Protein AF-A0A651HQ31-F1 (afdb_monomer)

Radius of gyration: 45.96 Å; Cα contacts (8 Å, |Δi|>4): 306; chains: 1; bounding box: 97×56×132 Å

Mean predicted aligned error: 13.19 Å

Foldseek 3Di:
DDDDDDDDDDDDDDDDDDDDDDDDPPPPPPPPPPQKDWAKWFFQADDPPVPQWTFTHDPPDPGTAIAHEPDDDPDDDDGGWIFTWIGDPDNRYIYGDGTPPGPFPWDADPQQWTWGWDQDPLGTKIFTAGNVRHTQWIADPVVRDIDGDDPDDDDDDDDPPDDDDDDDPDDDDDDDPDDDDDDPFKDKDFDADPVRDTQWMWIDGPVGTDTDHPDDDDDDPDDDDDDPDDDDDDPDDDDDDPDDDDDDPDDDDDDPDDDDDDPDDDDDDDDDDDDDDPDDDDDDPDDDDDDDPDDDDDDPDDDDDDDPDDDDD

Structure (mmCIF, N/CA/C/O backbone):
data_AF-A0A651HQ31-F1
#
_entry.id   AF-A0A651HQ31-F1
#
loop_
_atom_site.group_PDB
_atom_site.id
_atom_site.type_symbol
_atom_site.label_atom_id
_atom_site.label_alt_id
_atom_site.label_comp_id
_atom_site.label_asym_id
_atom_site.label_entity_id
_atom_site.label_seq_id
_atom_site.pdbx_PDB_ins_code
_atom_site.Cartn_x
_atom_site.Cartn_y
_atom_site.Cartn_z
_atom_site.occupancy
_atom_site.B_iso_or_equiv
_atom_site.auth_seq_id
_atom_site.auth_comp_id
_atom_site.auth_asym_id
_atom_site.auth_atom_id
_atom_site.pdbx_PDB_model_num
ATOM 1 N N . MET A 1 1 ? -20.548 21.118 8.154 1.00 45.94 1 MET A N 1
ATOM 2 C CA . MET A 1 1 ? -19.537 22.172 7.925 1.00 45.94 1 MET A CA 1
ATOM 3 C C . MET A 1 1 ? -18.430 21.562 7.087 1.00 45.94 1 MET A C 1
ATOM 5 O O . MET A 1 1 ? -17.651 20.777 7.602 1.00 45.94 1 MET A O 1
ATOM 9 N N . THR A 1 2 ? -18.439 21.830 5.788 1.00 34.78 2 THR A N 1
ATOM 10 C CA . THR A 1 2 ? -17.473 21.327 4.800 1.00 34.78 2 THR A CA 1
ATOM 11 C C . THR A 1 2 ? -16.671 22.515 4.283 1.00 34.78 2 THR A C 1
ATOM 13 O O . THR A 1 2 ? -17.298 23.505 3.900 1.00 34.78 2 THR A O 1
ATOM 16 N N . PRO A 1 3 ? -15.329 22.476 4.248 1.00 52.84 3 PRO A N 1
ATOM 17 C CA . PRO A 1 3 ? -14.587 23.518 3.567 1.00 52.84 3 PRO A CA 1
ATOM 18 C C . PRO A 1 3 ? -14.567 23.211 2.064 1.00 52.84 3 PRO A C 1
ATOM 20 O O . PRO A 1 3 ? -14.006 22.210 1.627 1.00 52.84 3 PRO A O 1
ATOM 23 N N . SER A 1 4 ? -15.202 24.086 1.282 1.00 40.34 4 SER A N 1
ATOM 24 C CA . SER A 1 4 ? -14.914 24.252 -0.143 1.00 40.34 4 SER A CA 1
ATOM 25 C C . SER A 1 4 ? -13.528 24.866 -0.282 1.00 40.34 4 SER A C 1
ATOM 27 O O . SER A 1 4 ? -13.297 25.975 0.199 1.00 40.34 4 SER A O 1
ATOM 29 N N . THR A 1 5 ? -12.617 24.178 -0.961 1.00 45.06 5 THR A N 1
ATOM 30 C CA . THR A 1 5 ? -11.343 24.760 -1.388 1.00 45.06 5 THR A CA 1
ATOM 31 C C . THR A 1 5 ? -11.470 25.154 -2.853 1.00 45.06 5 THR A C 1
ATOM 33 O O . THR A 1 5 ? -11.321 24.338 -3.757 1.00 45.06 5 THR A O 1
ATOM 36 N N . THR A 1 6 ? -11.804 26.423 -3.069 1.00 42.66 6 THR A N 1
ATOM 37 C CA . THR A 1 6 ? -11.731 27.099 -4.364 1.00 42.66 6 THR A CA 1
ATOM 38 C C . THR A 1 6 ? -10.261 27.362 -4.676 1.00 42.66 6 THR A C 1
ATOM 40 O O . THR A 1 6 ? -9.619 28.140 -3.975 1.00 42.66 6 THR A O 1
ATOM 43 N N . VAL A 1 7 ? -9.718 26.719 -5.710 1.00 44.00 7 VAL A N 1
ATOM 44 C CA . VAL A 1 7 ? -8.389 27.047 -6.242 1.00 44.00 7 VAL A CA 1
ATOM 45 C C . VAL A 1 7 ? -8.579 28.072 -7.355 1.00 44.00 7 VAL A C 1
ATOM 47 O O . VAL A 1 7 ? -9.188 27.783 -8.384 1.00 44.00 7 VAL A O 1
ATOM 50 N N . ALA A 1 8 ? -8.113 29.293 -7.094 1.00 37.47 8 ALA A N 1
ATOM 51 C CA . ALA A 1 8 ? -8.076 30.388 -8.048 1.00 37.47 8 ALA A CA 1
ATOM 52 C C . ALA A 1 8 ? -7.006 30.117 -9.114 1.00 37.47 8 ALA A C 1
ATOM 54 O O . ALA A 1 8 ? -5.875 29.749 -8.802 1.00 37.47 8 ALA A O 1
ATOM 55 N N . ASN A 1 9 ? -7.402 30.292 -10.370 1.00 39.03 9 ASN A N 1
ATOM 56 C CA . ASN A 1 9 ? -6.574 30.131 -11.552 1.00 39.03 9 ASN A CA 1
ATOM 57 C C . ASN A 1 9 ? -6.077 31.532 -11.949 1.00 39.03 9 ASN A C 1
ATOM 59 O O . ASN A 1 9 ? -6.835 32.302 -12.540 1.00 39.03 9 ASN A O 1
ATOM 63 N N . GLU A 1 10 ? -4.853 31.901 -11.565 1.00 36.81 10 GLU A N 1
ATOM 64 C CA . GLU A 1 10 ? -4.227 33.147 -12.021 1.00 36.81 10 GLU A CA 1
ATOM 65 C C . GLU A 1 10 ? -3.449 32.901 -13.316 1.00 36.81 10 GLU A C 1
ATOM 67 O O . GLU A 1 10 ? -2.482 32.140 -13.369 1.00 36.81 10 GLU A O 1
ATOM 72 N N . LEU A 1 11 ? -3.928 33.563 -14.373 1.00 42.56 11 LEU A N 1
ATOM 73 C CA . LEU A 1 11 ? -3.289 33.689 -15.675 1.00 42.56 11 LEU A CA 1
ATOM 74 C C . LEU A 1 11 ? -1.891 34.302 -15.521 1.00 42.56 11 LEU A C 1
ATOM 76 O O . LEU A 1 11 ? -1.752 35.461 -15.133 1.00 42.56 11 LEU A O 1
ATOM 80 N N . SER A 1 12 ? -0.867 33.543 -15.909 1.00 44.31 12 SER A N 1
ATOM 81 C CA . SER A 1 12 ? 0.482 34.061 -16.121 1.00 44.31 12 SER A CA 1
ATOM 82 C C . SER A 1 12 ? 0.627 34.571 -17.555 1.00 44.31 12 SER A C 1
ATOM 84 O O . SER A 1 12 ? 0.283 33.886 -18.520 1.00 44.31 12 SER A O 1
ATOM 86 N N . ALA A 1 13 ? 1.092 35.813 -17.664 1.00 38.38 13 ALA A N 1
ATOM 87 C CA . ALA A 1 13 ? 1.287 36.554 -18.896 1.00 38.38 13 ALA A CA 1
ATOM 88 C C . ALA A 1 13 ? 2.412 35.963 -19.762 1.00 38.38 13 ALA A C 1
ATOM 90 O O . ALA A 1 13 ? 3.475 35.585 -19.273 1.00 38.38 13 ALA A O 1
ATOM 91 N N . ALA A 1 14 ? 2.168 35.940 -21.072 1.00 43.59 14 ALA A N 1
ATOM 92 C CA . ALA A 1 14 ? 3.108 35.511 -22.098 1.00 43.59 14 ALA A CA 1
ATOM 93 C C . ALA A 1 14 ? 4.356 36.416 -22.161 1.00 43.59 14 ALA A C 1
ATOM 95 O O . ALA A 1 14 ? 4.209 37.639 -22.250 1.00 43.59 14 ALA A O 1
ATOM 96 N N . PRO A 1 15 ? 5.580 35.856 -22.208 1.00 43.38 15 PRO A N 1
ATOM 97 C CA . PRO A 1 15 ? 6.746 36.610 -22.623 1.00 43.38 15 PRO A CA 1
ATOM 98 C C . PRO A 1 15 ? 6.860 36.658 -24.154 1.00 43.38 15 PRO A C 1
ATOM 100 O O . PRO A 1 15 ? 6.733 35.666 -24.869 1.00 43.38 15 PRO A O 1
ATOM 103 N N . SER A 1 16 ? 7.106 37.882 -24.607 1.00 40.38 16 SER A N 1
ATOM 104 C CA . SER A 1 16 ? 7.385 38.346 -25.962 1.00 40.38 16 SER A CA 1
ATOM 105 C C . SER A 1 16 ? 8.385 37.477 -26.733 1.00 40.38 16 SER A C 1
ATOM 107 O O . SER A 1 16 ? 9.472 37.174 -26.245 1.00 40.38 16 SER A O 1
ATOM 109 N N . ALA A 1 17 ? 8.037 37.182 -27.987 1.00 41.41 17 ALA A N 1
ATOM 110 C CA . ALA A 1 17 ? 8.883 36.534 -28.980 1.00 41.41 17 ALA A CA 1
ATOM 111 C C . ALA A 1 17 ? 10.176 37.334 -29.227 1.00 41.41 17 ALA A C 1
ATOM 113 O O . ALA A 1 17 ? 10.146 38.443 -29.764 1.00 41.41 17 ALA A O 1
ATOM 114 N N . ALA A 1 18 ? 11.315 36.755 -28.844 1.00 39.31 18 ALA A N 1
ATOM 115 C CA . ALA A 1 18 ? 12.635 37.181 -29.288 1.00 39.31 18 ALA A CA 1
ATOM 116 C C . ALA A 1 18 ? 12.992 36.412 -30.570 1.00 39.31 18 ALA A C 1
ATOM 118 O O . ALA A 1 18 ? 12.867 35.190 -30.630 1.00 39.31 18 ALA A O 1
ATOM 119 N N . GLY A 1 19 ? 13.379 37.154 -31.609 1.00 37.75 19 GLY A N 1
ATOM 120 C CA . GLY A 1 19 ? 13.599 36.651 -32.961 1.00 37.75 19 GLY A CA 1
ATOM 121 C C . GLY A 1 19 ? 14.664 35.557 -33.053 1.00 37.75 19 GLY A C 1
ATOM 122 O O . GLY A 1 19 ? 15.796 35.724 -32.603 1.00 37.75 19 GLY A O 1
ATOM 123 N N . VAL A 1 20 ? 14.291 34.458 -33.705 1.00 40.84 20 VAL A N 1
ATOM 124 C CA . VAL A 1 20 ? 15.200 33.407 -34.163 1.00 40.84 20 VAL A CA 1
ATOM 125 C C . VAL A 1 20 ? 15.902 33.908 -35.424 1.00 40.84 20 VAL A C 1
ATOM 127 O O . VAL A 1 20 ? 15.266 34.180 -36.442 1.00 40.84 20 VAL A O 1
ATOM 130 N N . ALA A 1 21 ? 17.222 34.061 -35.341 1.00 38.72 21 ALA A N 1
ATOM 131 C CA . ALA A 1 21 ? 18.070 34.384 -36.479 1.00 38.72 21 ALA A CA 1
ATOM 132 C C . ALA A 1 21 ? 18.081 33.218 -37.493 1.00 38.72 21 ALA A C 1
ATOM 134 O O . ALA A 1 21 ? 18.169 32.057 -37.083 1.00 38.72 21 ALA A O 1
ATOM 135 N N . PRO A 1 22 ? 18.013 33.486 -38.809 1.00 40.97 22 PRO A N 1
ATOM 136 C CA . PRO A 1 22 ? 18.081 32.445 -39.824 1.00 40.97 22 PRO A CA 1
ATOM 137 C C . PRO A 1 22 ? 19.480 31.815 -39.887 1.00 40.97 22 PRO A C 1
ATOM 139 O O . PRO A 1 22 ? 20.499 32.497 -39.817 1.00 40.97 22 PRO A O 1
ATOM 142 N N . GLY A 1 23 ? 19.463 30.486 -40.018 1.00 38.59 23 GLY A N 1
ATOM 143 C CA . GLY A 1 23 ? 20.565 29.528 -40.084 1.00 38.59 23 GLY A CA 1
ATOM 144 C C . GLY A 1 23 ? 21.942 30.041 -40.499 1.00 38.59 23 GLY A C 1
ATOM 145 O O . GLY A 1 23 ? 22.158 30.488 -41.624 1.00 38.59 23 GLY A O 1
ATOM 146 N N . ALA A 1 24 ? 22.915 29.807 -39.618 1.00 36.84 24 ALA A N 1
ATOM 147 C CA . ALA A 1 24 ? 24.306 29.672 -40.011 1.00 36.84 24 ALA A CA 1
ATOM 148 C C . ALA A 1 24 ? 24.428 28.463 -40.953 1.00 36.84 24 ALA A C 1
ATOM 150 O O . ALA A 1 24 ? 24.403 27.308 -40.526 1.00 36.84 24 ALA A O 1
ATOM 151 N N . SER A 1 25 ? 24.542 28.729 -42.253 1.00 42.12 25 SER A N 1
ATOM 152 C CA . SER A 1 25 ? 24.979 27.743 -43.232 1.00 42.12 25 SER A CA 1
ATOM 153 C C . SER A 1 25 ? 26.399 27.316 -42.866 1.00 42.12 25 SER A C 1
ATOM 155 O O . SER A 1 25 ? 27.360 28.050 -43.113 1.00 42.12 25 SER A O 1
ATOM 157 N N . VAL A 1 26 ? 26.543 26.144 -42.250 1.00 43.84 26 VAL A N 1
ATOM 158 C CA . VAL A 1 26 ? 27.847 25.506 -42.071 1.00 43.84 26 VAL A CA 1
ATOM 159 C C . VAL A 1 26 ? 28.341 25.136 -43.467 1.00 43.84 26 VAL A C 1
ATOM 161 O O . VAL A 1 26 ? 27.984 24.104 -44.027 1.00 43.84 26 VAL A O 1
ATOM 164 N N . SER A 1 27 ? 29.130 26.031 -44.059 1.00 45.50 27 SER A N 1
ATOM 165 C CA . SER A 1 27 ? 29.945 25.755 -45.235 1.00 45.50 27 SER A CA 1
ATOM 166 C C . SER A 1 27 ? 30.977 24.703 -44.835 1.00 45.50 27 SER A C 1
ATOM 168 O O . SER A 1 27 ? 32.092 25.032 -44.428 1.00 45.50 27 SER A O 1
ATOM 170 N N . SER A 1 28 ? 30.607 23.427 -44.932 1.00 50.28 28 SER A N 1
ATOM 171 C CA . SER A 1 28 ? 31.540 22.307 -44.884 1.00 50.28 28 SER A CA 1
ATOM 172 C C . SER A 1 28 ? 32.357 22.299 -46.178 1.00 50.28 28 SER A C 1
ATOM 174 O O . SER A 1 28 ? 32.171 21.447 -47.048 1.00 50.28 28 SER A O 1
ATOM 176 N N . SER A 1 29 ? 33.253 23.272 -46.336 1.00 47.75 29 SER A N 1
ATOM 177 C CA . SER A 1 29 ? 34.309 23.235 -47.343 1.00 47.75 29 SER A CA 1
ATOM 178 C C . SER A 1 29 ? 35.392 22.270 -46.863 1.00 47.75 29 SER A C 1
ATOM 180 O O . SER A 1 29 ? 36.512 22.649 -46.526 1.00 47.75 29 SER A O 1
ATOM 182 N N . GLY A 1 30 ? 35.043 20.982 -46.811 1.00 50.25 30 GLY A N 1
ATOM 183 C CA . GLY A 1 30 ? 36.040 19.925 -46.767 1.00 50.25 30 GLY A CA 1
ATOM 184 C C . GLY A 1 30 ? 36.890 20.067 -48.022 1.00 50.25 30 GLY A C 1
ATOM 185 O O . GLY A 1 30 ? 36.436 19.750 -49.120 1.00 50.25 30 GLY A O 1
ATOM 186 N N . ARG A 1 31 ? 38.092 20.635 -47.884 1.00 48.88 31 ARG A N 1
ATOM 187 C CA . ARG A 1 31 ? 39.066 20.691 -48.973 1.00 48.88 31 ARG A CA 1
ATOM 188 C C . ARG A 1 31 ? 39.342 19.252 -49.403 1.00 48.88 31 ARG A C 1
ATOM 190 O O . ARG A 1 31 ? 39.973 18.502 -48.669 1.00 48.88 31 ARG A O 1
ATOM 197 N N . LEU A 1 32 ? 38.894 18.897 -50.605 1.00 56.09 32 LEU A N 1
ATOM 198 C CA . LEU A 1 32 ? 39.107 17.611 -51.288 1.00 56.09 32 LEU A CA 1
ATOM 199 C C . LEU A 1 32 ? 40.593 17.337 -51.645 1.00 56.09 32 LEU A C 1
ATOM 201 O O . LEU A 1 32 ? 40.872 16.589 -52.573 1.00 56.09 32 LEU A O 1
ATOM 205 N N . GLY A 1 33 ? 41.554 17.957 -50.949 1.00 54.94 33 GLY A N 1
ATOM 206 C CA . GLY A 1 33 ? 42.975 17.957 -51.318 1.00 54.94 33 GLY A CA 1
ATOM 207 C C . GLY A 1 33 ? 43.804 16.795 -50.765 1.00 54.94 33 GLY A C 1
ATOM 208 O O . GLY A 1 33 ? 44.738 16.374 -51.433 1.00 54.94 33 GLY A O 1
ATOM 209 N N . ASP A 1 34 ? 43.442 16.236 -49.604 1.00 62.53 34 ASP A N 1
ATOM 210 C CA . ASP A 1 34 ? 44.339 15.334 -48.851 1.00 62.53 34 ASP A CA 1
ATOM 211 C C . ASP A 1 34 ? 43.851 13.875 -48.773 1.00 62.53 34 ASP A C 1
ATOM 213 O O . ASP A 1 34 ? 44.269 13.114 -47.903 1.00 62.53 34 ASP A O 1
ATOM 217 N N . GLY A 1 35 ? 42.929 13.458 -49.648 1.00 72.06 35 GLY A N 1
ATOM 218 C CA . GLY A 1 35 ? 42.483 12.058 -49.751 1.00 72.06 35 GLY A CA 1
ATOM 219 C C . GLY A 1 35 ? 41.647 11.526 -48.574 1.00 72.06 35 GLY A C 1
ATOM 220 O O . GLY A 1 35 ? 40.949 10.531 -48.732 1.00 72.06 35 GLY A O 1
ATOM 221 N N . ARG A 1 36 ? 41.619 12.206 -47.423 1.00 84.00 36 ARG A N 1
ATOM 222 C CA . ARG A 1 36 ? 40.815 11.826 -46.252 1.00 84.00 36 ARG A CA 1
ATOM 223 C C . ARG A 1 36 ? 39.472 12.547 -46.265 1.00 84.00 36 ARG A C 1
ATOM 225 O O . ARG A 1 36 ? 39.382 13.732 -45.956 1.00 84.00 36 ARG A O 1
ATOM 232 N N . TYR A 1 37 ? 38.417 11.823 -46.619 1.00 91.31 37 TYR A N 1
ATOM 233 C CA . TYR A 1 37 ? 37.040 12.308 -46.554 1.00 91.31 37 TYR A CA 1
ATOM 234 C C . TYR A 1 37 ? 36.321 11.678 -45.360 1.00 91.31 37 TYR A C 1
ATOM 236 O O . TYR A 1 37 ? 36.383 10.469 -45.165 1.00 91.31 37 TYR A O 1
ATOM 244 N N . THR A 1 38 ? 35.625 12.476 -44.553 1.00 94.69 38 THR A N 1
ATOM 245 C CA . THR A 1 38 ? 34.634 11.979 -43.589 1.00 94.69 38 THR A CA 1
ATOM 246 C C . THR A 1 38 ? 33.428 12.894 -43.645 1.00 94.69 38 THR A C 1
ATOM 248 O O . THR A 1 38 ? 33.549 14.097 -43.413 1.00 94.69 38 THR A O 1
ATOM 251 N N . GLY A 1 39 ? 32.273 12.346 -44.0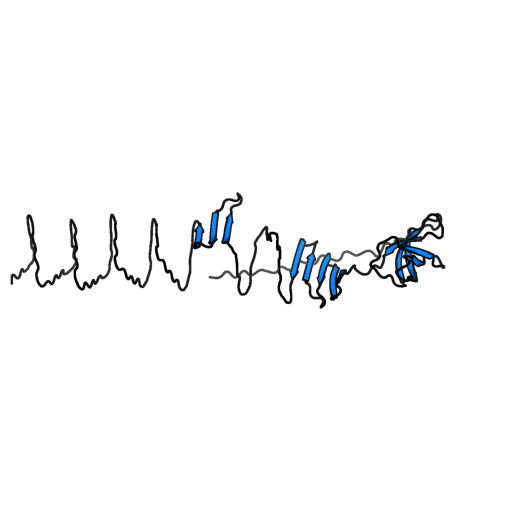03 1.00 95.12 39 GLY A N 1
ATOM 252 C CA . GLY A 1 39 ? 31.098 13.163 -44.253 1.00 95.12 39 GLY A CA 1
ATOM 253 C C . GLY A 1 39 ? 29.896 12.379 -44.771 1.00 95.12 39 GLY A C 1
ATOM 254 O O . GLY A 1 39 ? 29.934 11.149 -44.855 1.00 95.12 39 GLY A O 1
ATOM 255 N N . PRO A 1 40 ? 28.796 13.087 -45.066 1.00 96.56 40 PRO A N 1
ATOM 256 C CA . PRO A 1 40 ? 27.567 12.473 -45.540 1.00 96.56 40 PRO A CA 1
ATOM 257 C C . PRO A 1 40 ? 27.724 11.939 -46.967 1.00 96.56 40 PRO A C 1
ATOM 259 O O . PRO A 1 40 ? 28.110 12.684 -47.860 1.00 96.56 40 PRO A O 1
ATOM 262 N N . ALA A 1 41 ? 27.308 10.703 -47.213 1.00 96.69 41 ALA A N 1
ATOM 263 C CA . ALA A 1 41 ? 27.127 10.148 -48.553 1.00 96.69 41 ALA A CA 1
ATOM 264 C C . ALA A 1 41 ? 25.692 9.638 -48.732 1.00 96.69 41 ALA A C 1
ATOM 266 O O . ALA A 1 41 ? 24.985 9.388 -47.751 1.00 96.69 41 ALA A O 1
ATOM 267 N N . ARG A 1 42 ? 25.244 9.506 -49.983 1.00 96.56 42 ARG A N 1
ATOM 268 C CA . ARG A 1 42 ? 23.928 8.933 -50.309 1.00 96.56 42 ARG A CA 1
ATOM 269 C C . ARG A 1 42 ? 24.085 7.495 -50.766 1.00 96.56 42 ARG A C 1
ATOM 271 O O . ARG A 1 42 ? 24.899 7.239 -51.643 1.00 96.56 42 ARG A O 1
ATOM 278 N N . VAL A 1 43 ? 23.294 6.579 -50.221 1.00 95.25 43 VAL A N 1
ATOM 279 C CA . VAL A 1 43 ? 23.202 5.205 -50.725 1.00 95.25 43 VAL A CA 1
ATOM 280 C C . VAL A 1 43 ? 22.553 5.249 -52.109 1.00 95.25 43 VAL A C 1
ATOM 282 O O . VAL A 1 43 ? 21.453 5.775 -52.257 1.00 95.25 43 VAL A O 1
ATOM 285 N N . VAL A 1 44 ? 23.249 4.749 -53.125 1.00 96.31 44 VAL A N 1
ATOM 286 C CA . VAL A 1 44 ? 22.749 4.630 -54.505 1.00 96.31 44 VAL A CA 1
ATOM 287 C C . VAL A 1 44 ? 22.198 3.238 -54.755 1.00 96.31 44 VAL A C 1
ATOM 289 O O . VAL A 1 44 ? 21.225 3.106 -55.476 1.00 96.31 44 VAL A O 1
ATOM 292 N N . GLU A 1 45 ? 22.807 2.224 -54.145 1.00 93.50 45 GLU A N 1
ATOM 293 C CA . GLU A 1 45 ? 22.404 0.828 -54.283 1.00 93.50 45 GLU A CA 1
ATOM 294 C C . GLU A 1 45 ? 22.685 0.128 -52.949 1.00 93.50 45 GLU A C 1
ATOM 296 O O . GLU A 1 45 ? 23.820 0.125 -52.455 1.00 93.50 45 GLU A O 1
ATOM 301 N N . ALA A 1 46 ? 21.644 -0.428 -52.332 1.00 82.56 46 ALA A N 1
ATOM 302 C CA . ALA A 1 46 ? 21.794 -1.271 -51.154 1.00 82.56 46 ALA A CA 1
ATOM 303 C C . ALA A 1 46 ? 22.043 -2.705 -51.635 1.00 82.56 46 ALA A C 1
ATOM 305 O O . ALA A 1 46 ? 21.131 -3.352 -52.149 1.00 82.56 46 ALA A O 1
ATOM 306 N N . ALA A 1 47 ? 23.275 -3.205 -51.503 1.00 74.00 47 ALA A N 1
ATOM 307 C CA . ALA A 1 47 ? 23.547 -4.601 -51.829 1.00 74.00 47 ALA A CA 1
ATOM 308 C C . ALA A 1 47 ? 22.718 -5.516 -50.902 1.00 74.00 47 ALA A C 1
ATOM 310 O O . ALA A 1 47 ? 22.436 -5.134 -49.758 1.00 74.00 47 ALA A O 1
ATOM 311 N N . PRO A 1 48 ? 22.327 -6.725 -51.348 1.00 67.00 48 PRO A N 1
ATOM 312 C CA . PRO A 1 48 ? 21.620 -7.674 -50.497 1.00 67.00 48 PRO A CA 1
ATOM 313 C C . PRO A 1 48 ? 22.376 -7.873 -49.177 1.00 67.00 48 PRO A C 1
ATOM 315 O O . PRO A 1 48 ? 23.600 -8.028 -49.152 1.00 67.00 48 PRO A O 1
ATOM 318 N N . SER A 1 49 ? 21.619 -7.850 -48.078 1.00 57.47 49 SER A N 1
ATOM 319 C CA . SER A 1 49 ? 22.061 -7.684 -46.683 1.00 57.47 49 SER A CA 1
ATOM 320 C C . SER A 1 49 ? 23.147 -8.649 -46.186 1.00 57.47 49 SER A C 1
ATOM 322 O O . SER A 1 49 ? 23.680 -8.460 -45.098 1.00 57.47 49 SER A O 1
ATOM 324 N N . SER A 1 50 ? 23.497 -9.676 -46.957 1.00 58.62 50 SER A N 1
ATOM 325 C CA . SER A 1 50 ? 24.547 -10.644 -46.645 1.00 58.62 50 SER A CA 1
ATOM 326 C C . SER A 1 50 ? 25.974 -10.155 -46.924 1.00 58.62 50 SER A C 1
ATOM 328 O O . SER A 1 50 ? 26.906 -10.761 -46.406 1.00 58.62 50 SER A O 1
ATOM 330 N N . ALA A 1 51 ? 26.177 -9.104 -47.729 1.00 69.00 51 ALA A N 1
ATOM 331 C CA . ALA A 1 51 ? 27.524 -8.709 -48.166 1.00 69.00 51 ALA A CA 1
ATOM 332 C C . ALA A 1 51 ? 28.207 -7.643 -47.290 1.00 69.00 51 ALA A C 1
ATOM 334 O O . ALA A 1 51 ? 29.417 -7.471 -47.393 1.00 69.00 51 ALA A O 1
ATOM 335 N N . GLY A 1 52 ? 27.467 -6.914 -46.444 1.00 87.75 52 GLY A N 1
ATOM 336 C CA . GLY A 1 52 ? 28.043 -5.835 -45.628 1.00 87.75 52 GLY A CA 1
ATOM 337 C C . GLY A 1 52 ? 28.665 -4.690 -46.444 1.00 87.75 52 GLY A C 1
ATOM 338 O O . GLY A 1 52 ? 29.502 -3.966 -45.919 1.00 87.75 52 GLY A O 1
ATOM 339 N N . VAL A 1 53 ? 28.279 -4.522 -47.714 1.00 92.12 53 VAL A N 1
ATOM 340 C CA . VAL A 1 53 ? 28.770 -3.473 -48.623 1.00 92.12 53 VAL A CA 1
ATOM 341 C C . VAL A 1 53 ? 27.584 -2.675 -49.170 1.00 92.12 53 VAL A C 1
ATOM 343 O O . VAL A 1 53 ? 26.528 -3.236 -49.444 1.00 92.12 53 VAL A O 1
ATOM 346 N N . LEU A 1 54 ? 27.746 -1.364 -49.321 1.00 93.00 54 LEU A N 1
ATOM 347 C CA . LEU A 1 54 ? 26.762 -0.441 -49.895 1.00 93.00 54 LEU A CA 1
ATOM 348 C C . LEU A 1 54 ? 27.408 0.347 -51.023 1.00 93.00 54 LEU A C 1
ATOM 350 O O . LEU A 1 54 ? 28.553 0.761 -50.872 1.00 93.00 54 LEU A O 1
ATOM 354 N N . ARG A 1 55 ? 26.678 0.673 -52.090 1.00 95.12 55 ARG A N 1
ATOM 355 C CA . ARG A 1 55 ? 27.174 1.674 -53.041 1.00 95.12 55 ARG A CA 1
ATOM 356 C C . ARG A 1 55 ? 26.735 3.051 -52.604 1.00 95.12 55 ARG A C 1
ATOM 358 O O . ARG A 1 55 ? 25.540 3.310 -52.466 1.00 95.12 55 ARG A O 1
ATOM 365 N N . VAL A 1 56 ? 27.694 3.940 -52.398 1.00 95.88 56 VAL A N 1
ATOM 366 C CA . VAL A 1 56 ? 27.456 5.298 -51.911 1.00 95.88 56 VAL A CA 1
ATOM 367 C C . VAL A 1 56 ? 28.008 6.334 -52.883 1.00 95.88 56 VAL A C 1
ATOM 369 O O . VAL A 1 56 ? 29.083 6.166 -53.454 1.00 95.88 56 VAL A O 1
ATOM 372 N N . LEU A 1 57 ? 27.277 7.428 -53.069 1.00 96.88 57 LEU A N 1
ATOM 373 C CA . LEU A 1 57 ? 27.721 8.599 -53.815 1.00 96.88 57 LEU A CA 1
ATOM 374 C C . LEU A 1 57 ? 28.209 9.658 -52.831 1.00 96.88 57 LEU A C 1
ATOM 376 O O . LEU A 1 57 ? 27.429 10.177 -52.022 1.00 96.88 57 LEU A O 1
ATOM 380 N N . LEU A 1 58 ? 29.503 9.962 -52.903 1.00 95.25 58 LEU A N 1
ATOM 381 C CA . LEU A 1 58 ? 30.110 11.035 -52.128 1.00 95.25 58 LEU A CA 1
ATOM 382 C C . LEU A 1 58 ? 29.745 12.396 -52.756 1.00 95.25 58 LEU A C 1
ATOM 384 O O . LEU A 1 58 ? 29.618 12.499 -53.978 1.00 95.25 58 LEU A O 1
ATOM 388 N N . PRO A 1 59 ? 29.582 13.466 -51.959 1.00 94.62 59 PRO A N 1
ATOM 389 C CA . PRO A 1 59 ? 29.295 14.799 -52.477 1.00 94.62 59 PRO A CA 1
ATOM 390 C C . PRO A 1 59 ? 30.375 15.280 -53.454 1.00 94.62 59 PRO A C 1
ATOM 392 O O . PRO A 1 59 ? 31.554 15.310 -53.114 1.00 94.62 59 PRO A O 1
ATOM 395 N N . GLY A 1 60 ? 29.962 15.694 -54.654 1.00 91.88 60 GLY A N 1
ATOM 396 C CA . GLY A 1 60 ? 30.861 16.197 -55.700 1.00 91.88 60 GLY A CA 1
ATOM 397 C C . GLY A 1 60 ? 31.481 15.119 -56.595 1.00 91.88 60 GLY A C 1
ATOM 398 O O . GLY A 1 60 ? 32.084 15.467 -57.608 1.00 91.88 60 GLY A O 1
ATOM 399 N N . GLU A 1 61 ? 31.301 13.834 -56.280 1.00 93.38 61 GLU A N 1
ATOM 400 C CA . GLU A 1 61 ? 31.674 12.736 -57.174 1.00 93.38 61 GLU A CA 1
ATOM 401 C C . GLU A 1 61 ? 30.497 12.360 -58.091 1.00 93.38 61 GLU A C 1
ATOM 403 O O . GLU A 1 61 ? 29.330 12.494 -57.725 1.00 93.38 61 GLU A O 1
ATOM 408 N N . THR A 1 62 ? 30.798 11.892 -59.305 1.00 93.62 62 THR A N 1
ATOM 409 C CA . THR A 1 62 ? 29.804 11.380 -60.270 1.00 93.62 62 THR A CA 1
ATOM 410 C C . THR A 1 62 ? 29.726 9.855 -60.289 1.00 93.62 62 THR A C 1
ATOM 412 O O . THR A 1 62 ? 28.824 9.291 -60.906 1.00 93.62 62 THR A O 1
ATOM 415 N N . VAL A 1 63 ? 30.663 9.180 -59.619 1.00 93.44 63 VAL A N 1
ATOM 416 C CA . VAL A 1 63 ? 30.799 7.722 -59.608 1.00 93.44 63 VAL A CA 1
ATOM 417 C C . VAL A 1 63 ? 30.551 7.213 -58.192 1.00 93.44 63 VAL A C 1
ATOM 419 O O . VAL A 1 63 ? 31.196 7.661 -57.248 1.00 93.44 63 VAL A O 1
ATOM 422 N N . ALA A 1 64 ? 29.611 6.279 -58.041 1.00 94.62 64 ALA A N 1
ATOM 423 C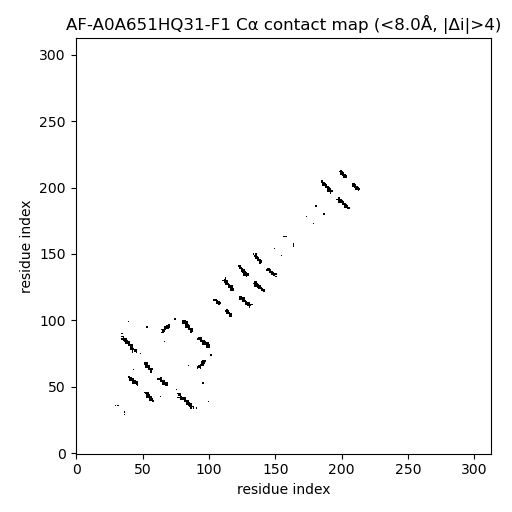 CA . ALA A 1 64 ? 29.349 5.626 -56.762 1.00 94.62 64 ALA A CA 1
ATOM 424 C C . ALA A 1 64 ? 30.487 4.662 -56.390 1.00 94.62 64 ALA A C 1
ATOM 426 O O . ALA A 1 64 ? 31.033 3.976 -57.258 1.00 94.62 64 ALA A O 1
ATOM 427 N N . ARG A 1 65 ? 30.802 4.592 -55.097 1.00 94.69 65 ARG A N 1
ATOM 428 C CA . ARG A 1 65 ? 31.866 3.765 -54.512 1.00 94.69 65 ARG A CA 1
ATOM 429 C C . ARG A 1 65 ? 31.279 2.674 -53.632 1.00 94.69 65 ARG A C 1
ATOM 431 O O . ARG A 1 65 ? 30.248 2.896 -53.002 1.00 94.69 65 ARG A O 1
ATOM 438 N N . ASP A 1 66 ? 31.971 1.548 -53.540 1.00 95.12 66 ASP A N 1
ATOM 439 C CA . ASP A 1 66 ? 31.642 0.498 -52.583 1.00 95.12 66 ASP A CA 1
ATOM 440 C C . ASP A 1 66 ? 32.116 0.923 -51.189 1.00 95.12 66 ASP A C 1
ATOM 442 O O . ASP A 1 66 ? 33.278 1.266 -50.986 1.00 95.12 66 ASP A O 1
ATOM 446 N N . ALA A 1 67 ? 31.197 0.931 -50.231 1.00 95.12 67 ALA A N 1
ATOM 447 C CA . ALA A 1 67 ? 31.441 1.260 -48.842 1.00 95.12 67 ALA A CA 1
ATOM 448 C C . ALA A 1 67 ? 31.154 0.054 -47.953 1.00 95.12 67 ALA A C 1
ATOM 450 O O . ALA A 1 67 ? 30.029 -0.446 -47.916 1.00 95.12 67 ALA A O 1
ATOM 451 N N . VAL A 1 68 ? 32.155 -0.384 -47.194 1.00 94.25 68 VAL A N 1
ATOM 452 C CA . VAL A 1 68 ? 32.011 -1.469 -46.220 1.00 94.25 68 VAL A CA 1
ATOM 453 C C . VAL A 1 68 ? 31.272 -0.946 -44.988 1.00 94.25 68 VAL A C 1
ATOM 455 O O . VAL A 1 68 ? 31.640 0.071 -44.400 1.00 94.25 68 VAL A O 1
ATOM 458 N N . VAL A 1 69 ? 30.212 -1.631 -44.580 1.00 93.31 69 VAL A N 1
ATOM 459 C CA . VAL A 1 69 ? 29.412 -1.286 -43.404 1.00 93.31 69 VAL A CA 1
ATOM 460 C C . VAL A 1 69 ? 30.178 -1.675 -42.143 1.00 93.31 69 VAL A C 1
ATOM 462 O O . VAL A 1 69 ? 30.402 -2.853 -41.879 1.00 93.31 69 VAL A O 1
ATOM 465 N N . ALA A 1 70 ? 30.570 -0.678 -41.352 1.00 91.75 70 ALA A N 1
ATOM 466 C CA . ALA A 1 70 ? 31.374 -0.853 -40.141 1.00 91.75 70 ALA A CA 1
ATOM 467 C C . ALA A 1 70 ? 30.549 -0.803 -38.840 1.00 91.75 70 ALA A C 1
ATOM 469 O O . ALA A 1 70 ? 31.111 -0.800 -37.746 1.00 91.75 70 ALA A O 1
ATOM 470 N N . TYR A 1 71 ? 29.218 -0.751 -38.934 1.00 84.00 71 TYR A N 1
ATOM 471 C CA . TYR A 1 71 ? 28.310 -0.772 -37.785 1.00 84.00 71 TYR A CA 1
ATOM 472 C C . TYR A 1 71 ? 27.402 -2.005 -37.819 1.00 84.00 71 TYR A C 1
ATOM 474 O O . TYR A 1 71 ? 27.107 -2.558 -38.875 1.00 84.00 71 TYR A O 1
ATOM 482 N N . SER A 1 72 ? 26.927 -2.433 -36.647 1.00 74.31 72 SER A N 1
ATOM 483 C CA . SER A 1 72 ? 25.958 -3.529 -36.537 1.00 74.31 72 SER A CA 1
ATOM 484 C C . SER A 1 72 ? 24.592 -3.050 -37.040 1.00 74.31 72 SER A C 1
ATOM 486 O O . SER A 1 72 ? 23.861 -2.344 -36.339 1.00 74.31 72 SER A O 1
ATOM 488 N N . ALA A 1 73 ? 24.295 -3.329 -38.308 1.00 61.56 73 ALA A N 1
ATOM 489 C CA . ALA A 1 73 ? 23.106 -2.828 -38.981 1.00 61.56 73 ALA A CA 1
ATOM 490 C C . ALA A 1 73 ? 21.902 -3.750 -38.733 1.00 61.56 73 ALA A C 1
ATOM 492 O O . ALA A 1 73 ? 21.667 -4.698 -39.473 1.00 61.56 73 ALA A O 1
ATOM 493 N N . SER A 1 74 ? 21.086 -3.424 -37.729 1.00 65.75 74 SER A N 1
ATOM 494 C CA . SER A 1 74 ? 19.699 -3.922 -37.639 1.00 65.75 74 SER A CA 1
ATOM 495 C C . SER A 1 74 ? 18.729 -3.111 -38.514 1.00 65.75 74 SER A C 1
ATOM 497 O O . SER A 1 74 ? 17.522 -3.324 -38.463 1.00 65.75 74 SER A O 1
ATOM 499 N N . VAL A 1 75 ? 19.240 -2.135 -39.274 1.00 72.38 75 VAL A N 1
ATOM 500 C CA . VAL A 1 75 ? 18.455 -1.178 -40.063 1.00 72.38 75 VAL A CA 1
ATOM 501 C C . VAL A 1 75 ? 18.628 -1.501 -41.542 1.00 72.38 75 VAL A C 1
ATOM 503 O O . VAL A 1 75 ? 19.752 -1.549 -42.038 1.00 72.38 75 VAL A O 1
ATOM 506 N N . SER A 1 76 ? 17.514 -1.707 -42.245 1.00 79.06 76 SER A N 1
ATOM 507 C CA . SER A 1 76 ? 17.518 -1.831 -43.705 1.00 79.06 76 SER A CA 1
ATOM 508 C C . SER A 1 76 ? 17.735 -0.450 -44.315 1.00 79.06 76 SER A C 1
ATOM 510 O O . SER A 1 76 ? 16.907 0.440 -44.135 1.00 79.06 76 SER A O 1
ATOM 512 N N . LEU A 1 77 ? 18.858 -0.259 -45.003 1.00 86.75 77 LEU A N 1
ATOM 513 C CA . LEU A 1 77 ? 19.101 0.938 -45.802 1.00 86.75 77 LEU A CA 1
ATOM 514 C C . LEU A 1 77 ? 18.425 0.793 -47.160 1.00 86.75 77 LEU A C 1
ATOM 516 O O . LEU A 1 77 ? 18.510 -0.263 -47.784 1.00 86.75 77 LEU A O 1
ATOM 520 N N . THR A 1 78 ? 17.786 1.860 -47.623 1.00 89.75 78 THR A N 1
ATOM 521 C CA . THR A 1 78 ? 17.209 1.936 -48.966 1.00 89.75 78 THR A CA 1
ATOM 522 C C . THR A 1 78 ? 18.030 2.885 -49.828 1.00 89.7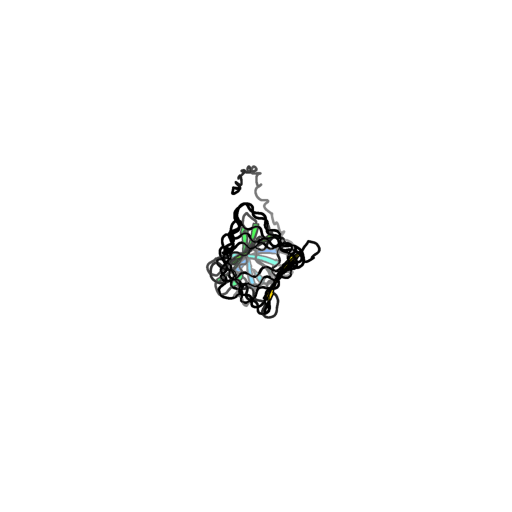5 78 THR A C 1
ATOM 524 O O . THR A 1 78 ? 18.799 3.709 -49.326 1.00 89.75 78 THR A O 1
ATOM 527 N N . GLU A 1 79 ? 17.857 2.804 -51.144 1.00 93.38 79 GLU A N 1
ATOM 528 C CA . GLU A 1 79 ? 18.381 3.832 -52.041 1.00 93.38 79 GLU A CA 1
ATOM 529 C C . GLU A 1 79 ? 17.879 5.215 -51.599 1.00 93.38 79 GLU A C 1
ATOM 531 O O . GLU A 1 79 ? 16.734 5.389 -51.171 1.00 93.38 79 GLU A O 1
ATOM 536 N N . GLY A 1 80 ? 18.772 6.199 -51.629 1.00 92.62 80 GLY A N 1
ATOM 537 C CA . GLY A 1 80 ? 18.524 7.560 -51.168 1.00 92.62 80 GLY A CA 1
ATOM 538 C C . GLY A 1 80 ? 18.861 7.831 -49.699 1.00 92.62 80 GLY A C 1
ATOM 539 O O . GLY A 1 80 ? 19.068 9.007 -49.376 1.00 92.62 80 GLY A O 1
ATOM 540 N N . SER A 1 81 ? 18.986 6.807 -48.840 1.00 92.25 81 SER A N 1
ATOM 541 C CA . SER A 1 81 ? 19.372 6.984 -47.430 1.00 92.25 81 SER A CA 1
ATOM 542 C C . SER A 1 81 ? 20.714 7.707 -47.307 1.00 92.25 81 SER A C 1
ATOM 544 O O . SER A 1 81 ? 21.660 7.413 -48.046 1.00 92.25 81 SER A O 1
ATOM 546 N N . ARG A 1 82 ? 20.840 8.634 -46.354 1.00 94.69 82 ARG A N 1
ATOM 547 C CA . ARG A 1 82 ? 22.129 9.258 -46.037 1.00 94.69 82 ARG A CA 1
ATOM 548 C C . ARG A 1 82 ? 22.861 8.466 -44.969 1.00 94.69 82 ARG A C 1
ATOM 550 O O . ARG A 1 82 ? 22.311 8.131 -43.920 1.00 94.69 82 ARG A O 1
ATOM 557 N N . VAL A 1 83 ? 24.135 8.219 -45.227 1.00 94.56 83 VAL A N 1
ATOM 558 C CA . VAL A 1 83 ? 25.063 7.537 -44.326 1.00 94.56 83 VAL A CA 1
ATOM 559 C C . VAL A 1 83 ? 26.256 8.437 -44.039 1.00 94.56 83 VAL A C 1
ATOM 561 O O . VAL A 1 83 ? 26.614 9.290 -44.851 1.00 94.56 83 VAL A O 1
ATOM 564 N N . LEU A 1 84 ? 26.865 8.263 -42.873 1.00 95.69 84 LEU A N 1
ATOM 565 C CA . LEU A 1 84 ? 28.156 8.851 -42.558 1.00 95.69 84 LEU A CA 1
ATOM 566 C C . LEU A 1 84 ? 29.225 7.888 -43.056 1.00 95.69 84 LEU A C 1
ATOM 568 O O . LEU A 1 84 ? 29.272 6.739 -42.610 1.00 95.69 84 LEU A O 1
ATOM 572 N N . VAL A 1 85 ? 30.070 8.354 -43.968 1.00 96.56 85 VAL A N 1
ATOM 573 C CA . VAL A 1 85 ? 31.178 7.560 -44.493 1.00 96.56 85 VAL A CA 1
ATOM 574 C C . VAL A 1 85 ? 32.510 8.175 -44.108 1.00 96.56 85 VAL A C 1
ATOM 576 O O . VAL A 1 85 ? 32.619 9.392 -43.947 1.00 96.56 85 VAL A O 1
ATOM 579 N N . THR A 1 86 ? 33.523 7.331 -43.978 1.00 96.06 86 THR A N 1
ATOM 580 C CA . THR A 1 86 ? 34.922 7.730 -43.846 1.00 96.06 86 THR A CA 1
ATOM 581 C C . THR A 1 86 ? 35.751 7.011 -44.906 1.00 96.06 86 THR A C 1
ATOM 583 O O . THR A 1 86 ? 35.450 5.870 -45.256 1.00 96.06 86 THR A O 1
ATOM 586 N N . ARG A 1 87 ? 36.743 7.698 -45.470 1.00 95.00 87 ARG A N 1
ATOM 587 C CA . ARG A 1 87 ? 37.626 7.185 -46.521 1.00 95.00 87 ARG A CA 1
ATOM 588 C C . ARG A 1 87 ? 38.990 6.828 -45.941 1.00 95.00 87 ARG A C 1
ATOM 590 O O . ARG A 1 87 ? 39.525 7.586 -45.130 1.00 95.00 87 ARG A O 1
ATOM 597 N N . GLY A 1 88 ? 39.518 5.689 -46.368 1.00 91.06 88 GLY A N 1
ATOM 598 C CA . GLY A 1 88 ? 40.814 5.156 -45.968 1.00 91.06 88 GLY A CA 1
ATOM 599 C C . GLY A 1 88 ? 41.994 5.801 -46.652 1.00 91.06 88 GLY A C 1
ATOM 600 O O . GLY A 1 88 ? 41.904 6.890 -47.219 1.00 91.06 88 GLY A O 1
ATOM 601 N N . GLU A 1 89 ? 43.129 5.118 -46.551 1.00 89.50 89 GLU A N 1
ATOM 602 C CA . GLU A 1 89 ? 44.362 5.549 -47.208 1.00 89.50 89 GLU A CA 1
ATOM 603 C C . GLU A 1 89 ? 44.287 5.296 -48.715 1.00 89.50 89 GLU A C 1
ATOM 605 O O . GLU A 1 89 ? 44.835 6.069 -49.502 1.00 89.50 89 GLU A O 1
ATOM 610 N N . SER A 1 90 ? 43.558 4.252 -49.123 1.00 88.31 90 SER A N 1
ATOM 611 C CA . SER A 1 90 ? 43.268 3.983 -50.527 1.00 88.31 90 SER A CA 1
ATOM 612 C C . SER A 1 90 ? 42.047 4.760 -51.027 1.00 88.31 90 SER A C 1
ATOM 614 O O . SER A 1 90 ? 41.050 4.954 -50.330 1.00 88.31 90 SER A O 1
ATOM 616 N N . VAL A 1 91 ? 42.095 5.140 -52.305 1.00 84.88 91 VAL A N 1
ATOM 617 C CA . VAL A 1 91 ? 40.991 5.780 -53.036 1.00 84.88 91 VAL A CA 1
ATOM 618 C C . VAL A 1 91 ? 39.717 4.928 -53.016 1.00 84.88 91 VAL A C 1
ATOM 620 O O . VAL A 1 91 ? 38.630 5.508 -53.039 1.00 84.88 91 VAL A O 1
ATOM 623 N N . ASP A 1 92 ? 39.845 3.605 -52.939 1.00 89.12 92 ASP A N 1
ATOM 624 C CA . ASP A 1 92 ? 38.722 2.659 -52.991 1.00 89.12 92 ASP A CA 1
ATOM 625 C C . ASP A 1 92 ? 38.274 2.153 -51.610 1.00 89.12 92 ASP A C 1
ATOM 627 O O . ASP A 1 92 ? 37.291 1.427 -51.504 1.00 89.12 92 ASP A O 1
ATOM 631 N N . GLU A 1 93 ? 38.950 2.561 -50.534 1.00 94.31 93 GLU A N 1
ATOM 632 C CA . GLU A 1 93 ? 38.552 2.213 -49.171 1.00 94.31 93 GLU A CA 1
ATOM 633 C C . GLU A 1 93 ? 37.542 3.225 -48.636 1.00 94.31 93 GLU A C 1
ATOM 635 O O . GLU A 1 93 ? 37.896 4.326 -48.211 1.00 94.31 93 GLU A O 1
ATOM 640 N N . VAL A 1 94 ? 36.264 2.854 -48.641 1.00 96.00 94 VAL A N 1
ATOM 641 C CA . VAL A 1 94 ? 35.199 3.632 -48.006 1.00 96.00 94 VAL A CA 1
ATOM 642 C C . VAL A 1 94 ? 34.529 2.762 -46.950 1.00 96.00 94 VAL A C 1
ATOM 644 O O . VAL A 1 94 ? 34.190 1.608 -47.207 1.00 96.00 94 VAL A O 1
ATOM 647 N N . TRP A 1 95 ? 34.301 3.315 -45.761 1.00 95.81 95 TRP A N 1
ATOM 648 C CA . TRP A 1 95 ? 33.522 2.661 -44.713 1.00 95.81 95 TRP A CA 1
ATOM 649 C C . TRP A 1 95 ? 32.306 3.495 -44.357 1.00 95.81 95 TRP A C 1
ATOM 651 O O . TRP A 1 95 ? 32.427 4.681 -44.052 1.00 95.81 95 TRP A O 1
ATOM 661 N N . ALA A 1 96 ? 31.134 2.870 -44.346 1.00 94.50 96 ALA A N 1
ATOM 662 C CA . ALA A 1 96 ? 29.939 3.454 -43.760 1.00 94.50 96 ALA A CA 1
ATOM 663 C C . ALA A 1 96 ? 29.978 3.218 -42.245 1.00 94.50 96 ALA A C 1
ATOM 665 O O . ALA A 1 96 ? 29.857 2.085 -41.781 1.00 94.50 96 ALA A O 1
ATOM 666 N N . ILE A 1 97 ? 30.159 4.293 -41.479 1.00 94.38 97 ILE A N 1
ATOM 667 C CA . ILE A 1 97 ? 30.352 4.271 -40.019 1.00 94.38 97 ILE 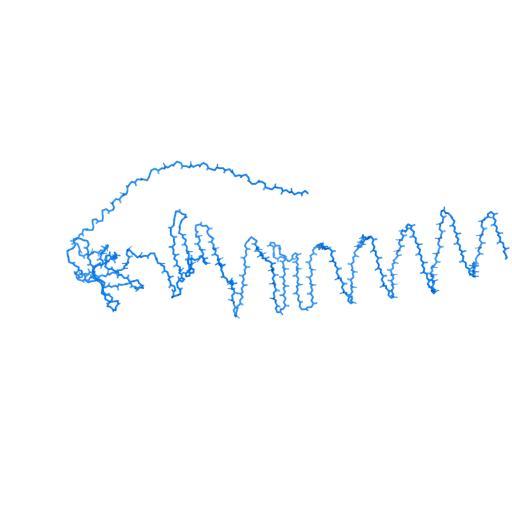A CA 1
ATOM 668 C C . ILE A 1 97 ? 29.114 4.740 -39.243 1.00 94.38 97 ILE A C 1
ATOM 670 O O . ILE A 1 97 ? 29.075 4.636 -38.020 1.00 94.38 97 ILE A O 1
ATOM 674 N N . GLY A 1 98 ? 28.082 5.228 -39.934 1.00 91.38 98 GLY A N 1
ATOM 675 C CA . GLY A 1 98 ? 26.805 5.588 -39.322 1.00 91.38 98 GLY A CA 1
ATOM 676 C C . GLY A 1 98 ? 25.705 5.831 -40.350 1.00 91.38 98 GLY A C 1
ATOM 677 O O . GLY A 1 98 ? 25.968 5.955 -41.545 1.00 91.38 98 GLY A O 1
ATOM 678 N N . ILE A 1 99 ? 24.464 5.922 -39.880 1.00 91.69 99 ILE A N 1
ATOM 679 C CA . ILE A 1 99 ? 23.297 6.283 -40.691 1.00 91.69 99 ILE A CA 1
ATOM 680 C C . ILE A 1 99 ? 22.852 7.674 -40.242 1.00 91.69 99 ILE A C 1
ATOM 682 O O . ILE A 1 99 ? 22.653 7.894 -39.051 1.00 91.69 99 ILE A O 1
ATOM 686 N N . LEU A 1 100 ? 22.733 8.607 -41.183 1.00 89.94 100 LEU A N 1
ATOM 687 C CA . LEU A 1 100 ? 22.347 9.993 -40.906 1.00 89.94 100 LEU A CA 1
ATOM 688 C C . LEU A 1 100 ? 20.834 10.198 -40.994 1.00 89.94 100 LEU A C 1
ATOM 690 O O . LEU A 1 100 ? 20.299 10.997 -40.237 1.00 89.94 100 LEU A O 1
ATOM 694 N N . ASP A 1 101 ? 20.155 9.446 -41.863 1.00 83.00 101 ASP A N 1
ATOM 695 C CA . ASP A 1 101 ? 18.689 9.449 -41.975 1.00 83.00 101 ASP A CA 1
ATOM 696 C C . ASP A 1 101 ? 18.082 8.221 -41.285 1.00 83.00 101 ASP A C 1
ATOM 698 O O . ASP A 1 101 ? 17.140 7.613 -41.795 1.00 83.00 101 ASP A O 1
ATOM 702 N N . ALA A 1 102 ? 18.667 7.777 -40.167 1.00 72.94 102 ALA A N 1
ATOM 703 C CA . ALA A 1 102 ? 18.095 6.651 -39.445 1.00 72.94 102 ALA A CA 1
ATOM 704 C C . ALA A 1 102 ? 16.670 7.052 -39.032 1.00 72.94 102 ALA A C 1
ATOM 706 O O . ALA A 1 102 ? 16.531 8.069 -38.345 1.00 72.94 102 ALA A O 1
ATOM 707 N N . PRO A 1 103 ? 15.621 6.308 -39.442 1.00 68.44 103 PRO A N 1
ATOM 708 C CA . PRO A 1 103 ? 14.296 6.556 -38.894 1.00 68.44 103 PRO A CA 1
ATOM 709 C C . PRO A 1 103 ? 14.400 6.462 -37.372 1.00 68.44 103 PRO A C 1
ATOM 711 O O . PRO A 1 103 ? 15.238 5.699 -36.869 1.00 68.44 103 PRO A O 1
ATOM 714 N N . GLU A 1 104 ? 13.586 7.247 -36.654 1.00 69.25 104 GLU A N 1
ATOM 715 C CA . GLU A 1 104 ? 13.495 7.169 -35.193 1.00 69.25 104 GLU A CA 1
ATOM 716 C C . GLU A 1 104 ? 13.571 5.704 -34.775 1.00 69.25 104 GLU A C 1
ATOM 718 O O . GLU A 1 104 ? 12.832 4.861 -35.296 1.00 69.25 104 GLU A O 1
ATOM 723 N N . ARG A 1 105 ? 14.550 5.380 -33.919 1.00 69.75 105 ARG A N 1
ATOM 724 C CA . ARG A 1 105 ? 14.827 4.000 -33.521 1.00 69.75 105 ARG A CA 1
ATOM 725 C C . ARG A 1 105 ? 13.632 3.476 -32.736 1.00 69.75 105 ARG A C 1
ATOM 727 O O . ARG A 1 105 ? 13.581 3.568 -31.514 1.00 69.75 105 ARG A O 1
ATOM 734 N N . ARG A 1 106 ? 12.682 2.907 -33.469 1.00 83.88 106 ARG A N 1
ATOM 735 C CA . ARG A 1 106 ? 11.529 2.206 -32.938 1.00 8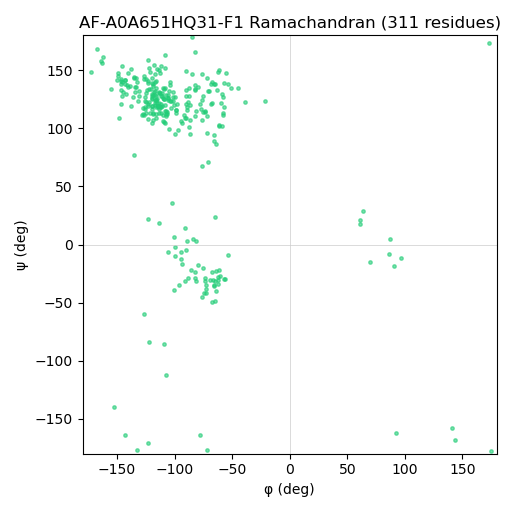3.88 106 ARG A CA 1
ATOM 736 C C . ARG A 1 106 ? 11.898 0.737 -32.810 1.00 83.88 106 ARG A C 1
ATOM 738 O O . ARG A 1 106 ? 12.066 0.032 -33.803 1.00 83.88 106 ARG A O 1
ATOM 745 N N . LEU A 1 107 ? 12.054 0.274 -31.579 1.00 91.25 107 LEU A N 1
ATOM 746 C CA . LEU A 1 107 ? 12.176 -1.145 -31.275 1.00 91.25 107 LEU A CA 1
ATOM 747 C C . LEU A 1 107 ? 10.781 -1.750 -31.379 1.00 91.25 107 LEU A C 1
ATOM 749 O O . LEU A 1 107 ? 9.952 -1.480 -30.522 1.00 91.25 107 LEU A O 1
ATOM 753 N N . ALA A 1 108 ? 10.500 -2.527 -32.421 1.00 92.88 108 ALA A N 1
ATOM 754 C CA . ALA A 1 108 ? 9.220 -3.209 -32.582 1.00 92.88 108 ALA A CA 1
ATOM 755 C C . ALA A 1 108 ? 9.348 -4.705 -32.265 1.00 92.88 108 ALA A C 1
ATOM 757 O O . ALA A 1 108 ? 10.323 -5.362 -32.631 1.00 92.88 108 ALA A O 1
ATOM 758 N N . THR A 1 109 ? 8.345 -5.243 -31.585 1.00 94.50 109 THR A N 1
ATOM 759 C CA . THR A 1 109 ? 8.144 -6.681 -31.391 1.00 94.50 109 THR A CA 1
ATOM 760 C C . THR A 1 109 ? 7.454 -7.284 -32.619 1.00 94.50 109 THR A C 1
ATOM 762 O O . THR A 1 109 ? 6.890 -6.563 -33.443 1.00 94.50 109 THR A O 1
ATOM 765 N N . ARG A 1 110 ? 7.458 -8.619 -32.740 1.00 92.88 110 ARG A N 1
ATOM 766 C CA . ARG A 1 110 ? 6.744 -9.323 -33.824 1.00 92.88 110 ARG A CA 1
ATOM 767 C C . ARG A 1 110 ? 5.232 -9.103 -33.779 1.00 92.88 110 ARG A C 1
ATOM 769 O O . ARG A 1 110 ? 4.598 -9.110 -34.826 1.00 92.88 110 ARG A O 1
ATOM 776 N N . ASP A 1 111 ? 4.698 -8.864 -32.586 1.00 94.31 111 ASP A N 1
ATOM 777 C CA . ASP A 1 111 ? 3.265 -8.701 -32.350 1.00 94.31 111 ASP A CA 1
ATOM 778 C C . ASP A 1 111 ? 2.806 -7.242 -32.503 1.00 94.31 111 ASP A C 1
ATOM 780 O O . ASP A 1 111 ? 1.637 -6.943 -32.298 1.00 94.31 111 ASP A O 1
ATOM 784 N N . GLY A 1 112 ? 3.707 -6.323 -32.876 1.00 94.69 112 GLY A N 1
ATOM 785 C CA . GLY A 1 112 ? 3.384 -4.927 -33.185 1.00 94.69 112 GLY A CA 1
ATOM 786 C C . GLY A 1 112 ? 3.591 -3.936 -32.037 1.00 94.69 112 GLY A C 1
ATOM 787 O O . GLY A 1 112 ? 3.615 -2.732 -32.289 1.00 94.69 112 GLY A O 1
ATOM 788 N N . ALA A 1 113 ? 3.814 -4.403 -30.802 1.00 96.31 113 ALA A N 1
ATOM 789 C CA . ALA A 1 113 ? 4.214 -3.522 -29.704 1.00 96.31 113 ALA A CA 1
ATOM 790 C C . ALA A 1 113 ? 5.564 -2.870 -30.008 1.00 96.31 113 ALA A C 1
ATOM 792 O O . ALA A 1 113 ? 6.418 -3.479 -30.661 1.00 96.31 113 ALA A O 1
ATOM 793 N N . SER A 1 114 ? 5.781 -1.652 -29.526 1.00 96.12 114 SER A N 1
ATOM 794 C CA . SER A 1 114 ? 6.965 -0.885 -29.888 1.00 96.12 114 SER A CA 1
ATOM 795 C C . SER A 1 114 ? 7.453 0.062 -28.807 1.00 96.12 114 SER A C 1
ATOM 797 O O . SER A 1 114 ? 6.627 0.663 -28.134 1.00 96.12 114 SER A O 1
ATOM 799 N N . ALA A 1 115 ? 8.761 0.285 -28.730 1.00 96.69 115 ALA A N 1
ATOM 800 C CA . ALA A 1 115 ? 9.377 1.330 -27.924 1.00 96.69 115 ALA A CA 1
ATOM 801 C C . ALA A 1 115 ? 10.089 2.353 -28.816 1.00 96.69 115 ALA A C 1
ATOM 803 O O . ALA A 1 115 ? 10.802 1.956 -29.738 1.00 96.69 115 ALA A O 1
ATOM 804 N N . ALA A 1 116 ? 9.911 3.644 -28.560 1.00 95.00 116 ALA A N 1
ATOM 805 C CA . ALA A 1 116 ? 10.565 4.720 -29.299 1.00 95.00 116 ALA A CA 1
ATOM 806 C C . ALA A 1 116 ? 10.879 5.899 -28.377 1.00 95.00 116 ALA A C 1
ATOM 808 O O . ALA A 1 116 ? 10.204 6.113 -27.371 1.00 95.00 116 ALA A O 1
ATOM 809 N N . VAL A 1 117 ? 11.900 6.664 -28.748 1.00 94.38 117 VAL A N 1
ATOM 810 C CA . VAL A 1 117 ? 12.135 7.993 -28.191 1.00 94.38 117 VAL A CA 1
ATOM 811 C C . VAL A 1 117 ? 11.388 8.988 -29.070 1.00 94.38 117 VAL A C 1
ATOM 813 O O . VAL A 1 117 ? 11.641 9.034 -30.271 1.00 94.38 117 VAL A O 1
ATOM 816 N N . VAL A 1 118 ? 10.464 9.738 -28.480 1.00 93.56 118 VAL A N 1
ATOM 817 C CA . VAL A 1 118 ? 9.661 10.769 -29.138 1.00 93.56 118 VAL A CA 1
ATOM 818 C C . VAL A 1 118 ? 10.169 12.126 -28.674 1.00 93.56 118 VAL A C 1
ATOM 820 O O . VAL A 1 118 ? 10.284 12.357 -27.472 1.00 93.56 118 VAL A O 1
ATOM 823 N N . CYS A 1 119 ? 10.463 13.021 -29.613 1.00 91.62 119 CYS A N 1
ATOM 824 C CA . CYS A 1 119 ? 10.858 14.394 -29.312 1.00 91.62 119 CYS A CA 1
ATOM 825 C C . CYS A 1 119 ? 9.753 15.356 -29.758 1.00 91.62 119 CYS A C 1
ATOM 827 O O . CYS A 1 119 ? 9.436 15.420 -30.947 1.00 91.62 119 CYS A O 1
ATOM 829 N N . ASP A 1 120 ? 9.187 16.116 -28.825 1.00 90.06 120 ASP A N 1
ATOM 830 C CA . ASP A 1 120 ? 8.213 17.175 -29.099 1.00 90.06 120 ASP A CA 1
ATOM 831 C C . ASP A 1 120 ? 8.684 18.535 -28.541 1.00 90.06 120 ASP A C 1
ATOM 833 O O . ASP A 1 120 ? 9.836 18.698 -28.137 1.00 90.06 120 ASP A O 1
ATOM 837 N N . GLU A 1 121 ? 7.806 19.544 -28.548 1.00 92.50 121 GLU A N 1
ATOM 838 C CA . GLU A 1 121 ? 8.109 20.868 -27.980 1.00 92.50 121 GLU A CA 1
ATOM 839 C C . GLU A 1 121 ? 8.344 20.833 -26.458 1.00 92.50 121 GLU A C 1
ATOM 841 O O . GLU A 1 121 ? 8.990 21.733 -25.916 1.00 92.50 121 GLU A O 1
ATOM 846 N N . ALA A 1 122 ? 7.821 19.821 -25.759 1.00 90.56 122 ALA A N 1
ATOM 847 C CA . ALA A 1 122 ? 7.975 19.648 -24.318 1.00 90.56 122 ALA A CA 1
ATOM 848 C C . ALA A 1 122 ? 9.268 18.903 -23.949 1.00 90.56 122 ALA A C 1
ATOM 850 O O . ALA A 1 122 ? 9.754 19.059 -22.824 1.00 90.56 122 ALA A O 1
ATOM 851 N N . GLY A 1 123 ? 9.842 18.143 -24.882 1.00 93.38 123 GLY A N 1
ATOM 852 C CA . GLY A 1 123 ? 11.161 17.539 -24.757 1.00 93.38 123 GLY A CA 1
ATOM 853 C C . GLY A 1 123 ? 11.236 16.131 -25.334 1.00 93.38 123 GLY A C 1
ATOM 854 O O . GLY A 1 123 ? 10.457 15.725 -26.189 1.00 93.38 123 GLY A O 1
ATOM 855 N N . GLU A 1 124 ? 12.229 15.388 -24.861 1.00 94.88 124 GLU A N 1
ATOM 856 C CA . GLU A 1 124 ? 12.441 13.986 -25.205 1.00 94.88 124 GLU A CA 1
ATOM 857 C C . GLU A 1 124 ? 11.640 13.090 -24.254 1.00 94.88 124 GLU A C 1
ATOM 859 O O . GLU A 1 124 ? 11.678 13.296 -23.043 1.00 94.88 124 GLU A O 1
ATOM 864 N N . MET A 1 125 ? 10.948 12.078 -24.774 1.00 96.69 125 MET A N 1
ATOM 865 C CA . MET A 1 125 ? 10.201 11.091 -23.992 1.00 96.69 125 MET A CA 1
ATOM 866 C C . MET A 1 125 ? 10.473 9.679 -24.504 1.00 96.69 125 MET A C 1
ATOM 868 O O . MET A 1 125 ? 10.419 9.425 -25.704 1.00 96.69 125 MET A O 1
ATOM 872 N N . LEU A 1 126 ? 10.699 8.728 -23.597 1.00 96.75 126 LEU A N 1
ATOM 873 C CA . LEU A 1 126 ? 10.717 7.308 -23.950 1.00 96.75 126 LEU A CA 1
ATOM 874 C C . LEU A 1 126 ? 9.301 6.750 -23.829 1.00 96.75 126 LEU A C 1
ATOM 876 O O . LEU A 1 126 ? 8.749 6.719 -22.730 1.00 96.75 126 LEU A O 1
ATOM 880 N N . GLU A 1 127 ? 8.741 6.260 -24.927 1.00 97.38 127 GLU A N 1
ATOM 881 C CA . GLU A 1 127 ? 7.413 5.653 -24.965 1.00 97.38 127 GLU A CA 1
ATOM 882 C C . GLU A 1 127 ? 7.484 4.177 -25.342 1.00 97.38 127 GLU A C 1
ATOM 884 O O . GLU A 1 127 ? 8.223 3.789 -26.246 1.00 97.38 127 GLU A O 1
ATOM 889 N N . VAL A 1 128 ? 6.659 3.357 -24.690 1.00 97.38 128 VAL A N 1
ATOM 890 C CA . VAL A 1 128 ? 6.345 1.989 -25.111 1.00 97.38 128 VAL A CA 1
ATOM 891 C C . VAL A 1 128 ? 4.850 1.904 -25.364 1.00 97.38 128 VAL A C 1
ATOM 893 O O . VAL A 1 128 ? 4.046 2.270 -24.507 1.00 97.38 128 VAL A O 1
ATOM 896 N N . ARG A 1 129 ? 4.484 1.412 -26.543 1.00 96.88 129 ARG A N 1
ATOM 897 C CA . ARG A 1 129 ? 3.110 1.270 -27.015 1.00 96.88 129 ARG A CA 1
ATOM 898 C C . ARG A 1 129 ? 2.796 -0.182 -27.358 1.00 96.88 129 ARG A C 1
ATOM 900 O O . ARG A 1 129 ? 3.691 -0.915 -27.781 1.00 96.88 129 ARG A O 1
ATOM 907 N N . ASP A 1 130 ? 1.545 -0.587 -27.182 1.00 96.81 130 ASP A N 1
ATOM 908 C CA . ASP A 1 130 ? 1.031 -1.876 -27.650 1.00 96.81 130 ASP A CA 1
ATOM 909 C C . ASP A 1 130 ? 0.886 -1.913 -29.189 1.00 96.81 130 ASP A C 1
ATOM 911 O O . ASP A 1 130 ? 1.267 -0.976 -29.898 1.00 96.81 130 ASP A O 1
ATOM 915 N N . ALA A 1 131 ? 0.355 -3.018 -29.716 1.00 95.50 131 ALA A N 1
ATOM 916 C CA . ALA A 1 131 ? 0.156 -3.222 -31.151 1.00 95.50 131 ALA A CA 1
ATOM 917 C C . ALA A 1 131 ? -0.903 -2.289 -31.767 1.00 95.50 131 ALA A C 1
ATOM 919 O O . ALA A 1 131 ? -0.875 -2.017 -32.967 1.00 95.50 131 ALA A O 1
ATOM 920 N N . GLN A 1 132 ? -1.829 -1.796 -30.947 1.00 95.62 132 GLN A N 1
ATOM 921 C CA . GLN A 1 132 ? -2.910 -0.882 -31.298 1.00 95.62 132 GLN A CA 1
ATOM 922 C C . GLN A 1 132 ? -2.488 0.592 -31.148 1.00 95.62 132 GLN A C 1
ATOM 924 O O . GLN A 1 132 ? -3.248 1.493 -31.503 1.00 95.62 132 GLN A O 1
ATOM 929 N N . GLY A 1 133 ? -1.274 0.850 -30.650 1.00 95.44 133 GLY A N 1
ATOM 930 C CA . GLY A 1 133 ? -0.738 2.186 -30.394 1.00 95.44 133 GLY A CA 1
ATOM 931 C C . GLY A 1 133 ? -1.086 2.761 -29.016 1.00 95.44 133 GLY A C 1
ATOM 932 O O . GLY A 1 133 ? -0.727 3.913 -28.742 1.00 95.44 133 GLY A O 1
ATOM 933 N N . GLY A 1 134 ? -1.743 1.989 -28.147 1.00 96.50 134 GLY A N 1
ATOM 934 C CA . GLY A 1 134 ? -2.021 2.338 -26.757 1.00 96.50 134 GLY A CA 1
ATOM 935 C C . GLY A 1 134 ? -0.734 2.461 -25.943 1.00 96.50 134 GLY A C 1
ATOM 936 O O . GLY A 1 134 ? 0.194 1.678 -26.111 1.00 96.50 134 GLY A O 1
ATOM 937 N N . LEU A 1 135 ? -0.641 3.481 -25.087 1.00 97.19 135 LEU A N 1
ATOM 938 C CA . LEU A 1 135 ? 0.551 3.752 -24.279 1.00 97.19 135 LEU A CA 1
ATOM 939 C C . LEU A 1 135 ? 0.620 2.793 -23.081 1.00 97.19 135 LEU A C 1
ATOM 941 O O . LEU A 1 135 ? -0.276 2.799 -22.240 1.00 97.19 135 LEU A O 1
ATOM 945 N N . LEU A 1 136 ? 1.697 2.009 -22.991 1.00 97.19 136 LEU A N 1
ATOM 946 C CA . LEU A 1 136 ? 1.953 1.068 -21.895 1.00 97.19 136 LEU A CA 1
ATOM 947 C C . LEU A 1 136 ? 2.946 1.621 -20.867 1.00 97.19 136 LEU A C 1
ATOM 949 O O . LEU A 1 136 ? 2.790 1.430 -19.661 1.00 97.19 136 LEU A O 1
ATOM 953 N N . PHE A 1 137 ? 3.978 2.316 -21.342 1.00 98.19 137 PHE A N 1
ATOM 954 C CA . PHE A 1 137 ? 5.017 2.912 -20.508 1.00 98.19 137 PHE A CA 1
ATOM 955 C C . PHE A 1 137 ? 5.451 4.253 -21.090 1.00 98.19 137 PHE A C 1
ATOM 957 O O . PHE A 1 137 ? 5.587 4.389 -22.304 1.00 98.19 137 PHE A O 1
ATOM 964 N N . GLN A 1 138 ? 5.712 5.225 -20.223 1.00 97.81 138 GLN A N 1
ATOM 965 C CA . GLN A 1 138 ? 6.299 6.505 -20.596 1.00 97.81 138 GLN A CA 1
ATOM 966 C C . GLN A 1 138 ? 7.307 6.952 -19.541 1.00 97.81 138 GLN A C 1
ATOM 968 O O . GLN A 1 138 ? 7.005 6.911 -18.348 1.00 97.81 138 GLN A O 1
ATOM 973 N N . TYR A 1 139 ? 8.464 7.437 -19.978 1.00 98.00 139 TYR A N 1
ATOM 974 C CA . TYR A 1 139 ? 9.417 8.144 -19.130 1.00 98.00 139 TYR A CA 1
ATOM 975 C C . TYR A 1 139 ? 9.705 9.533 -19.700 1.00 98.00 139 TYR A C 1
ATOM 977 O O . TYR A 1 139 ? 10.183 9.663 -20.826 1.00 98.00 139 TYR A O 1
ATOM 985 N N . ASP A 1 140 ? 9.395 10.554 -18.903 1.00 97.81 140 ASP A N 1
ATOM 986 C CA . ASP A 1 140 ? 9.648 11.970 -19.168 1.00 97.81 140 ASP A CA 1
ATOM 987 C C . ASP A 1 140 ? 10.838 12.416 -18.287 1.00 97.81 140 ASP A C 1
ATOM 989 O O . ASP A 1 140 ? 10.652 12.647 -17.084 1.00 97.81 140 ASP A O 1
ATOM 993 N N . PRO A 1 141 ? 12.070 12.490 -18.831 1.00 97.00 141 PRO A N 1
ATOM 994 C CA . PRO A 1 141 ? 13.268 12.883 -18.094 1.00 97.00 141 PRO A CA 1
ATOM 995 C C . PRO A 1 141 ? 13.246 14.347 -17.647 1.00 97.00 141 PRO A C 1
ATOM 997 O O . PRO A 1 141 ? 13.799 14.653 -16.592 1.00 97.00 141 PRO A O 1
ATOM 1000 N N . ALA A 1 142 ? 12.588 15.243 -18.391 1.00 95.44 142 ALA A N 1
ATOM 1001 C CA . ALA A 1 142 ? 12.502 16.658 -18.029 1.00 95.44 142 ALA A CA 1
ATOM 1002 C C . ALA A 1 142 ? 11.701 16.851 -16.733 1.00 95.44 142 ALA A C 1
ATOM 1004 O O . ALA A 1 142 ? 12.040 17.697 -15.902 1.00 95.44 142 ALA A O 1
ATOM 1005 N N . ARG A 1 143 ? 10.663 16.030 -16.532 1.00 95.62 143 ARG A N 1
ATOM 1006 C CA . ARG A 1 143 ? 9.865 16.012 -15.296 1.00 95.62 143 ARG A CA 1
ATOM 1007 C C . ARG A 1 143 ? 10.312 14.968 -14.273 1.00 95.62 143 ARG A C 1
ATOM 1009 O O . ARG A 1 143 ? 9.839 15.005 -13.139 1.00 95.62 143 ARG A O 1
ATOM 1016 N N . GLY A 1 144 ? 11.167 14.022 -14.660 1.00 95.88 144 GLY A N 1
ATOM 1017 C CA . GLY A 1 144 ? 11.522 12.862 -13.840 1.00 95.88 144 GLY A CA 1
ATOM 1018 C C . GLY A 1 144 ? 10.330 11.938 -13.558 1.00 95.88 144 GLY A C 1
ATOM 1019 O O . GLY A 1 144 ? 10.275 11.307 -12.502 1.00 95.88 144 GLY A O 1
ATOM 1020 N N . VAL A 1 145 ? 9.350 11.881 -14.465 1.00 96.94 145 VAL A N 1
ATOM 1021 C CA . VAL A 1 145 ? 8.095 11.141 -14.268 1.00 96.94 145 VAL A CA 1
ATOM 1022 C C . VAL A 1 145 ? 8.105 9.863 -15.093 1.00 96.94 145 VAL A C 1
ATOM 1024 O O . VAL A 1 145 ? 8.318 9.893 -16.300 1.00 96.94 145 VAL A O 1
ATOM 1027 N N . THR A 1 146 ? 7.807 8.739 -14.442 1.00 97.69 146 THR A N 1
ATOM 1028 C CA . THR A 1 146 ? 7.517 7.465 -15.111 1.00 97.69 146 THR A CA 1
ATOM 1029 C C . THR A 1 146 ? 6.034 7.151 -14.979 1.00 97.69 146 THR A C 1
ATOM 1031 O O . THR A 1 146 ? 5.467 7.277 -13.891 1.00 97.69 146 THR A O 1
ATOM 1034 N N . ARG A 1 147 ? 5.403 6.725 -16.070 1.00 97.56 147 ARG A N 1
ATOM 1035 C CA . ARG A 1 147 ? 4.017 6.254 -16.097 1.00 97.56 147 ARG A CA 1
ATOM 1036 C C . ARG A 1 147 ? 3.986 4.837 -16.641 1.00 97.56 147 ARG A C 1
ATOM 1038 O O . ARG A 1 147 ? 4.600 4.558 -17.664 1.00 97.56 147 ARG A O 1
ATOM 1045 N N . VAL A 1 148 ? 3.245 3.971 -15.963 1.00 97.62 148 VAL A N 1
ATOM 1046 C CA . VAL A 1 148 ? 2.893 2.634 -16.442 1.00 97.62 148 VAL A CA 1
ATOM 1047 C C . VAL A 1 148 ? 1.378 2.592 -16.524 1.00 97.62 148 VAL A C 1
ATOM 1049 O O . VAL A 1 148 ? 0.705 2.933 -15.549 1.00 97.62 148 VAL A O 1
ATOM 1052 N N . GLN A 1 149 ? 0.846 2.226 -17.681 1.00 96.38 149 GLN A N 1
ATOM 1053 C CA . GLN A 1 149 ? -0.586 2.191 -17.934 1.00 96.38 149 GLN A CA 1
ATOM 1054 C C . GLN A 1 149 ? -0.960 0.875 -18.608 1.00 96.38 149 GLN A C 1
ATOM 1056 O O . GLN A 1 149 ? -0.255 0.378 -19.477 1.00 96.38 149 GLN A O 1
ATOM 1061 N N . VAL A 1 150 ? -2.094 0.316 -18.196 1.00 94.69 150 VAL A N 1
ATOM 1062 C CA . VAL A 1 150 ? -2.700 -0.861 -18.817 1.00 94.69 150 VAL A CA 1
ATOM 1063 C C . VAL A 1 150 ? -4.136 -0.472 -19.145 1.00 94.69 150 VAL A C 1
ATOM 1065 O O . VAL A 1 150 ? -4.914 -0.176 -18.239 1.00 94.69 150 VAL A O 1
ATOM 1068 N N . LEU A 1 151 ? -4.453 -0.354 -20.437 1.00 91.62 151 LEU A N 1
ATOM 1069 C CA . LEU A 1 151 ? -5.790 0.046 -20.897 1.00 91.62 151 LEU A CA 1
ATOM 1070 C C . LEU A 1 151 ? -6.797 -1.098 -20.743 1.00 91.62 151 LEU A C 1
ATOM 1072 O O . LEU A 1 151 ? -7.918 -0.880 -20.290 1.00 91.62 151 LEU A O 1
ATOM 1076 N N . GLU A 1 152 ? -6.367 -2.310 -21.084 1.00 91.75 152 GLU A N 1
ATOM 1077 C CA . GLU A 1 152 ? -7.133 -3.546 -20.966 1.00 91.75 152 GLU A CA 1
ATOM 1078 C C . GLU A 1 152 ? -6.244 -4.643 -20.369 1.00 91.75 152 GLU A C 1
ATOM 1080 O O . GLU A 1 152 ? -5.052 -4.711 -20.668 1.00 91.75 152 GLU A O 1
ATOM 1085 N N . GLY A 1 153 ? -6.827 -5.506 -19.534 1.00 93.94 153 GLY A N 1
ATOM 1086 C CA . GLY A 1 153 ? -6.110 -6.583 -18.846 1.00 93.94 153 GLY A CA 1
ATOM 1087 C C . GLY A 1 153 ? -5.596 -6.199 -17.456 1.00 93.94 153 GLY A C 1
ATOM 1088 O O . GLY A 1 153 ? -6.070 -5.242 -16.842 1.00 93.94 153 GLY A O 1
ATOM 1089 N N . ASP A 1 154 ? -4.640 -6.985 -16.961 1.00 96.00 154 ASP A N 1
ATOM 1090 C CA . ASP A 1 154 ? -4.113 -6.900 -15.599 1.00 96.00 154 ASP A CA 1
ATOM 1091 C C . ASP A 1 154 ? -2.651 -6.424 -15.584 1.00 96.00 154 ASP A C 1
ATOM 1093 O O . ASP A 1 154 ? -1.865 -6.729 -16.482 1.00 96.00 154 ASP A O 1
ATOM 1097 N N . LEU A 1 155 ? -2.270 -5.691 -14.531 1.00 95.88 155 LEU A N 1
ATOM 1098 C CA . LEU A 1 155 ? -0.874 -5.373 -14.224 1.00 95.88 155 LEU A CA 1
ATOM 1099 C C . LEU A 1 155 ? -0.362 -6.342 -13.155 1.00 95.88 155 LEU A C 1
ATOM 1101 O O . LEU A 1 155 ? -0.808 -6.291 -12.007 1.00 95.88 155 LEU A O 1
ATOM 1105 N N . GLU A 1 156 ? 0.616 -7.172 -13.508 1.00 96.31 156 GLU A N 1
ATOM 1106 C CA . GLU A 1 156 ? 1.255 -8.105 -12.578 1.00 96.31 156 GLU A CA 1
ATOM 1107 C C . GLU A 1 156 ? 2.706 -7.704 -12.285 1.00 96.31 156 GLU A C 1
ATOM 1109 O O . GLU A 1 156 ? 3.507 -7.476 -13.191 1.00 96.31 156 GLU A O 1
ATOM 1114 N N . LEU A 1 157 ? 3.062 -7.656 -10.998 1.00 96.06 157 LEU A N 1
ATOM 1115 C CA . LEU A 1 157 ? 4.444 -7.530 -10.533 1.00 96.06 157 LEU A CA 1
ATOM 1116 C C . LEU A 1 157 ? 4.857 -8.866 -9.907 1.00 96.06 157 LEU A C 1
ATOM 1118 O O . LEU A 1 157 ? 4.411 -9.206 -8.811 1.00 96.06 157 LEU A O 1
ATOM 1122 N N . LEU A 1 158 ? 5.682 -9.638 -10.615 1.00 94.94 158 LEU A N 1
ATOM 1123 C CA . LEU A 1 158 ? 6.058 -10.998 -10.225 1.00 94.94 158 LEU A CA 1
ATOM 1124 C C . LEU A 1 158 ? 7.542 -11.084 -9.855 1.00 94.94 158 LEU A C 1
ATOM 1126 O O . LEU A 1 158 ? 8.411 -10.684 -10.624 1.00 94.94 158 LEU A O 1
ATOM 1130 N N . ALA A 1 159 ? 7.830 -11.685 -8.700 1.00 95.75 159 ALA A N 1
ATOM 1131 C CA . ALA A 1 159 ? 9.180 -12.049 -8.271 1.00 95.75 159 ALA A CA 1
ATOM 1132 C C . ALA A 1 159 ? 9.163 -13.483 -7.701 1.00 95.75 159 ALA A C 1
ATOM 1134 O O . ALA A 1 159 ? 9.152 -13.658 -6.484 1.00 95.75 159 ALA A O 1
ATOM 1135 N N . PRO A 1 160 ? 9.122 -14.535 -8.547 1.00 91.75 160 PRO A N 1
ATOM 1136 C CA . PRO A 1 160 ? 8.828 -15.909 -8.108 1.00 91.75 160 PRO A CA 1
ATOM 1137 C C . PRO A 1 160 ? 9.823 -16.472 -7.084 1.00 91.75 160 PRO A C 1
ATOM 1139 O O . PRO A 1 160 ? 9.460 -17.329 -6.286 1.00 91.75 160 PRO A O 1
ATOM 1142 N N . MET A 1 161 ? 11.062 -15.983 -7.100 1.00 95.12 161 MET A N 1
ATOM 1143 C CA . MET A 1 161 ? 12.125 -16.355 -6.160 1.00 95.12 161 MET A CA 1
ATOM 1144 C C . MET A 1 161 ? 12.690 -15.124 -5.433 1.00 95.12 161 MET A C 1
ATOM 1146 O O . MET A 1 161 ? 13.832 -15.146 -4.982 1.00 95.12 161 MET A O 1
ATOM 1150 N N . GLY A 1 162 ? 11.927 -14.028 -5.375 1.00 95.56 162 GLY A N 1
ATOM 1151 C CA . GLY A 1 162 ? 12.402 -12.740 -4.877 1.00 95.56 162 GLY A CA 1
ATOM 1152 C C . GLY A 1 162 ? 11.352 -11.969 -4.084 1.00 95.56 162 GLY A C 1
ATOM 1153 O O . GLY A 1 162 ? 10.343 -12.512 -3.643 1.00 95.56 162 GLY A O 1
ATOM 1154 N N . GLU A 1 163 ? 11.622 -10.682 -3.902 1.00 95.94 163 GLU A N 1
ATOM 1155 C CA . GLU A 1 163 ? 10.770 -9.744 -3.180 1.00 95.94 163 GLU A CA 1
ATOM 1156 C C . GLU A 1 163 ? 10.340 -8.613 -4.119 1.00 95.94 163 GLU A C 1
ATOM 1158 O O . GLU A 1 163 ? 11.118 -8.166 -4.964 1.00 95.94 163 GLU A O 1
ATOM 1163 N N . VAL A 1 164 ? 9.099 -8.149 -3.965 1.00 96.44 164 VAL A N 1
ATOM 1164 C CA . VAL A 1 164 ? 8.609 -6.928 -4.611 1.00 96.44 164 VAL A CA 1
ATOM 1165 C C . VAL A 1 164 ? 8.496 -5.848 -3.543 1.00 96.44 164 VAL A C 1
ATOM 1167 O O . VAL A 1 164 ? 7.631 -5.925 -2.671 1.00 96.44 164 VAL A O 1
ATOM 1170 N N . THR A 1 165 ? 9.345 -4.827 -3.640 1.00 94.50 165 THR A N 1
ATOM 1171 C CA . THR A 1 165 ? 9.340 -3.678 -2.727 1.00 94.50 165 THR A CA 1
ATOM 1172 C C . THR A 1 165 ? 8.825 -2.442 -3.448 1.00 94.50 165 THR A C 1
ATOM 1174 O O . THR A 1 165 ? 9.373 -2.038 -4.471 1.00 94.50 165 THR A O 1
ATOM 1177 N N . ILE A 1 166 ? 7.792 -1.813 -2.885 1.00 96.00 166 ILE A N 1
ATOM 1178 C CA . ILE A 1 166 ? 7.259 -0.531 -3.354 1.00 96.00 166 ILE A CA 1
ATOM 1179 C C . ILE A 1 166 ? 7.563 0.515 -2.283 1.00 96.00 166 ILE A C 1
ATOM 1181 O O . ILE A 1 166 ? 7.029 0.446 -1.176 1.00 96.00 166 ILE A O 1
ATOM 1185 N N . ALA A 1 167 ? 8.428 1.475 -2.610 1.00 93.50 167 ALA A N 1
ATOM 1186 C CA . ALA A 1 167 ? 8.829 2.558 -1.718 1.00 93.50 167 ALA A CA 1
ATOM 1187 C C . ALA A 1 167 ? 8.435 3.916 -2.311 1.00 93.50 167 ALA A C 1
ATOM 1189 O O . ALA A 1 167 ? 8.610 4.156 -3.504 1.00 93.50 167 ALA A O 1
ATOM 1190 N N . ALA A 1 168 ? 7.926 4.811 -1.467 1.00 95.25 168 ALA A N 1
ATOM 1191 C CA . ALA A 1 168 ? 7.563 6.173 -1.840 1.00 95.25 168 ALA A CA 1
ATOM 1192 C C . ALA A 1 168 ? 8.104 7.152 -0.792 1.00 95.25 168 ALA A C 1
ATOM 1194 O O . ALA A 1 168 ? 7.965 6.909 0.404 1.00 95.25 168 ALA A O 1
ATOM 1195 N N . GLY A 1 169 ? 8.703 8.262 -1.234 1.00 92.56 169 GLY A N 1
ATOM 1196 C CA . GLY A 1 169 ? 9.157 9.329 -0.329 1.00 92.56 169 GLY A CA 1
ATOM 1197 C C . GLY A 1 169 ? 8.020 10.200 0.222 1.00 92.56 169 GLY A C 1
ATOM 1198 O O . GLY A 1 169 ? 8.196 10.869 1.232 1.00 92.56 169 GLY A O 1
ATOM 1199 N N . GLY A 1 170 ? 6.861 10.194 -0.447 1.00 93.44 170 GLY A N 1
ATOM 1200 C CA . GLY A 1 170 ? 5.640 10.879 -0.024 1.00 93.44 170 GLY A CA 1
ATOM 1201 C C . GLY A 1 170 ? 4.587 9.891 0.477 1.00 93.44 170 GLY A C 1
ATOM 1202 O O . GLY A 1 170 ? 4.757 9.258 1.513 1.00 93.44 170 GLY A O 1
ATOM 1203 N N . GLY A 1 171 ? 3.486 9.759 -0.266 1.00 92.88 171 GLY A N 1
ATOM 1204 C CA . GLY A 1 171 ? 2.400 8.825 0.039 1.00 92.88 171 GLY A CA 1
ATOM 1205 C C . GLY A 1 171 ? 2.281 7.691 -0.979 1.00 92.88 171 GLY A C 1
ATOM 1206 O O . GLY A 1 171 ? 2.615 7.859 -2.150 1.00 92.88 171 GLY A O 1
ATOM 1207 N N . LEU A 1 172 ? 1.749 6.551 -0.532 1.00 95.31 172 LEU A N 1
ATOM 1208 C CA . LEU A 1 172 ? 1.260 5.475 -1.395 1.00 95.31 172 LEU A CA 1
ATOM 1209 C C . LEU A 1 172 ? -0.273 5.481 -1.357 1.00 95.31 172 LEU A C 1
ATOM 1211 O O . LEU A 1 172 ? -0.872 5.202 -0.319 1.00 95.31 172 LEU A O 1
ATOM 1215 N N . HIS A 1 173 ? -0.908 5.798 -2.485 1.00 93.81 173 HIS A N 1
ATOM 1216 C CA . HIS A 1 173 ? -2.365 5.813 -2.614 1.00 93.81 173 HIS A CA 1
ATOM 1217 C C . HIS A 1 173 ? -2.837 4.566 -3.362 1.00 93.81 173 HIS A C 1
ATOM 1219 O O . HIS A 1 173 ? -2.501 4.374 -4.526 1.00 93.81 173 HIS A O 1
ATOM 1225 N N . LEU A 1 174 ? -3.635 3.730 -2.696 1.00 95.38 174 LEU A N 1
ATOM 1226 C CA . LEU A 1 174 ? -4.274 2.559 -3.296 1.00 95.38 174 LEU A CA 1
ATOM 1227 C C . LEU A 1 174 ? -5.769 2.845 -3.438 1.00 95.38 174 LEU A C 1
ATOM 1229 O O . LEU A 1 174 ? -6.443 3.122 -2.445 1.00 95.38 174 LEU A O 1
ATOM 1233 N N . GLN A 1 175 ? -6.282 2.806 -4.666 1.00 94.56 175 GLN A N 1
ATOM 1234 C CA . GLN A 1 175 ? -7.685 3.074 -4.977 1.00 94.56 175 GLN A CA 1
ATOM 1235 C C . GLN A 1 175 ? -8.228 2.008 -5.924 1.00 94.56 175 GLN A C 1
ATOM 1237 O O . GLN A 1 175 ? -7.534 1.533 -6.817 1.00 94.56 175 GLN A O 1
ATOM 1242 N N . GLY A 1 176 ? -9.487 1.635 -5.726 1.00 95.31 176 GLY A N 1
ATOM 1243 C CA . GLY A 1 176 ? -10.177 0.651 -6.545 1.00 95.31 176 GLY A CA 1
ATOM 1244 C C . GLY A 1 176 ? -11.541 0.319 -5.955 1.00 95.31 176 GLY A C 1
ATOM 1245 O O . GLY A 1 176 ? -11.871 0.752 -4.852 1.00 95.31 176 GLY A O 1
ATOM 1246 N N . ARG A 1 177 ? -12.339 -0.476 -6.676 1.00 96.81 177 ARG A N 1
ATOM 1247 C CA . ARG A 1 177 ? -13.637 -0.961 -6.166 1.00 96.81 177 ARG A CA 1
ATOM 1248 C C . ARG A 1 177 ? -13.477 -1.832 -4.918 1.00 96.81 177 ARG A C 1
ATOM 1250 O O . ARG A 1 177 ? -14.329 -1.812 -4.039 1.00 96.81 177 ARG A O 1
ATOM 1257 N N . SER A 1 178 ? -12.387 -2.593 -4.848 1.00 95.81 178 SER A N 1
ATOM 1258 C CA . SER A 1 178 ? -12.011 -3.394 -3.686 1.00 95.81 178 SER A CA 1
ATOM 1259 C C . SER A 1 178 ? -10.497 -3.518 -3.600 1.00 95.81 178 SER A C 1
ATOM 1261 O O . SER A 1 178 ? -9.850 -3.724 -4.625 1.00 95.81 178 SER A O 1
ATOM 1263 N N . ILE A 1 179 ? -9.956 -3.477 -2.385 1.00 95.62 179 ILE A N 1
ATOM 1264 C CA . ILE A 1 179 ? -8.549 -3.772 -2.107 1.00 95.62 179 ILE A CA 1
ATOM 1265 C C . ILE A 1 179 ? -8.512 -5.067 -1.299 1.00 95.62 179 ILE A C 1
ATOM 1267 O O . ILE A 1 179 ? -9.077 -5.137 -0.209 1.00 95.62 179 ILE A O 1
ATOM 1271 N N . GLN A 1 180 ? -7.875 -6.102 -1.845 1.00 94.81 180 GLN A N 1
ATOM 1272 C CA . GLN A 1 180 ? -7.720 -7.394 -1.180 1.00 94.81 180 GLN A CA 1
ATOM 1273 C C . GLN A 1 180 ? -6.242 -7.660 -0.917 1.00 94.81 180 GLN A C 1
ATOM 1275 O O . GLN A 1 180 ? -5.436 -7.674 -1.842 1.00 94.81 180 GLN A O 1
ATOM 1280 N N . LEU A 1 181 ? -5.900 -7.919 0.344 1.00 95.19 181 LEU A N 1
ATOM 1281 C CA . LEU A 1 181 ? -4.559 -8.323 0.755 1.00 95.19 181 LEU A CA 1
ATOM 1282 C C . LEU A 1 181 ? -4.609 -9.789 1.184 1.00 95.19 181 LEU A C 1
ATOM 1284 O O . LEU A 1 181 ? -5.152 -10.119 2.239 1.00 95.19 181 LEU A O 1
ATOM 1288 N N . LYS A 1 182 ? -4.068 -10.677 0.346 1.00 94.56 182 LYS A N 1
ATOM 1289 C CA . LYS A 1 182 ? -3.966 -12.115 0.625 1.00 94.56 182 LYS A CA 1
ATOM 1290 C C . LYS A 1 182 ? -2.519 -12.447 0.968 1.00 94.56 182 LYS A C 1
ATOM 1292 O O . LYS A 1 182 ? -1.610 -12.131 0.212 1.00 94.56 182 LYS A O 1
ATOM 1297 N N . THR A 1 183 ? -2.313 -13.083 2.113 1.00 95.31 183 THR A N 1
ATOM 1298 C CA . THR A 1 183 ? -0.990 -13.457 2.631 1.00 95.31 183 THR A CA 1
ATOM 1299 C C . THR A 1 183 ? -1.042 -14.867 3.207 1.00 95.31 183 THR A C 1
ATOM 1301 O O . THR A 1 183 ? -2.084 -15.304 3.697 1.00 95.31 183 THR A O 1
ATOM 1304 N N . LEU A 1 184 ? 0.082 -15.585 3.167 1.00 94.44 184 LEU A N 1
ATOM 1305 C CA . LEU A 1 184 ? 0.200 -16.940 3.721 1.00 94.44 184 LEU A CA 1
ATOM 1306 C C . LEU A 1 184 ? 0.460 -16.954 5.239 1.00 94.44 184 LEU A C 1
ATOM 1308 O O . LEU A 1 184 ? 0.211 -17.964 5.914 1.00 94.44 184 LEU A O 1
ATOM 1312 N N . SER A 1 185 ? 1.009 -15.863 5.779 1.00 95.00 185 SER A N 1
ATOM 1313 C CA . SER A 1 185 ? 1.516 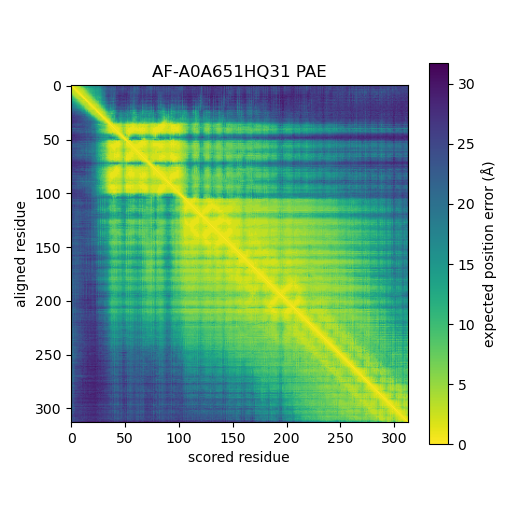-15.804 7.156 1.00 95.00 185 SER A CA 1
ATOM 1314 C C . SER A 1 185 ? 0.926 -14.644 7.952 1.00 95.00 185 SER A C 1
ATOM 1316 O O . SER A 1 185 ? 0.285 -14.878 8.981 1.00 95.00 185 SER A O 1
ATOM 1318 N N . SER A 1 186 ? 1.132 -13.409 7.494 1.00 96.75 186 SER A N 1
ATOM 1319 C CA . SER A 1 186 ? 0.664 -12.207 8.185 1.00 96.75 186 SER A CA 1
ATOM 1320 C C . SER A 1 186 ? 0.648 -10.966 7.297 1.00 96.75 186 SER A C 1
ATOM 1322 O O . SER A 1 186 ? 1.417 -10.877 6.340 1.00 96.75 186 SER A O 1
ATOM 1324 N N . VAL A 1 187 ? -0.193 -9.997 7.662 1.00 97.25 187 VAL A N 1
ATOM 1325 C CA . VAL A 1 187 ? -0.129 -8.599 7.218 1.00 97.25 187 VAL A CA 1
ATOM 1326 C C . VAL A 1 187 ? 0.286 -7.755 8.417 1.00 97.25 187 VAL A C 1
ATOM 1328 O O . VAL A 1 187 ? -0.241 -7.940 9.515 1.00 97.25 187 VAL A O 1
ATOM 1331 N N . ARG A 1 188 ? 1.224 -6.827 8.227 1.00 96.44 188 ARG A N 1
ATOM 1332 C CA . ARG A 1 188 ? 1.593 -5.838 9.244 1.00 96.44 188 ARG A CA 1
ATOM 1333 C C . ARG A 1 188 ? 1.607 -4.455 8.621 1.00 96.44 188 ARG A C 1
ATOM 1335 O O . ARG A 1 188 ? 2.210 -4.259 7.574 1.00 96.44 188 ARG A O 1
ATOM 1342 N N . ILE A 1 189 ? 0.968 -3.514 9.297 1.00 96.62 189 ILE A N 1
ATOM 1343 C CA . ILE A 1 189 ? 1.050 -2.088 9.010 1.00 96.62 189 ILE A CA 1
ATOM 1344 C C . ILE A 1 189 ? 1.749 -1.462 10.205 1.00 96.62 189 ILE A C 1
ATOM 1346 O O . ILE A 1 189 ? 1.300 -1.624 11.340 1.00 96.62 189 ILE A O 1
ATOM 1350 N N . LEU A 1 190 ? 2.872 -0.801 9.954 1.00 96.38 190 LEU A N 1
ATOM 1351 C CA . LEU A 1 190 ? 3.698 -0.173 10.977 1.00 96.38 190 LEU A CA 1
ATOM 1352 C C . LEU A 1 190 ? 3.721 1.333 10.735 1.00 96.38 190 LEU A C 1
ATOM 1354 O O . LEU A 1 190 ? 3.812 1.780 9.594 1.00 96.38 190 LEU A O 1
ATOM 1358 N N . VAL A 1 191 ? 3.659 2.104 11.815 1.00 95.31 191 VAL A N 1
ATOM 1359 C CA . VAL A 1 191 ? 3.854 3.554 11.792 1.00 95.31 191 VAL A CA 1
ATOM 1360 C C . VAL A 1 191 ? 5.158 3.840 12.514 1.00 95.31 191 VAL A C 1
ATOM 1362 O O . VAL A 1 191 ? 5.278 3.518 13.696 1.00 95.31 191 VAL A O 1
ATOM 1365 N N . HIS A 1 192 ? 6.125 4.423 11.811 1.00 94.44 192 HIS A N 1
ATOM 1366 C CA . HIS A 1 192 ? 7.425 4.793 12.366 1.00 94.44 192 HIS A CA 1
ATOM 1367 C C . HIS A 1 192 ? 7.557 6.314 12.509 1.00 94.44 192 HIS A C 1
ATOM 1369 O O . HIS A 1 192 ? 6.947 7.063 11.747 1.00 94.44 192 HIS A O 1
ATOM 1375 N N . ASP A 1 193 ? 8.362 6.771 13.469 1.00 93.38 193 ASP A N 1
ATOM 1376 C CA . ASP A 1 193 ? 8.859 8.151 13.500 1.00 93.38 193 ASP A CA 1
ATOM 1377 C C . ASP A 1 193 ? 10.123 8.322 12.628 1.00 93.38 193 ASP A C 1
ATOM 1379 O O . ASP A 1 193 ? 10.639 7.366 12.047 1.00 93.38 193 ASP A O 1
ATOM 1383 N N . LEU A 1 194 ? 10.656 9.548 12.555 1.00 93.44 194 LEU A N 1
ATOM 1384 C CA . LEU A 1 194 ? 11.896 9.855 11.821 1.00 93.44 194 LEU A CA 1
ATOM 1385 C C . LEU A 1 194 ? 13.128 9.102 12.358 1.00 93.44 194 LEU A C 1
ATOM 1387 O O . LEU A 1 194 ? 14.104 8.924 11.635 1.00 93.44 194 LEU A O 1
ATOM 1391 N N . ALA A 1 195 ? 13.086 8.642 13.611 1.00 95.56 195 ALA A N 1
ATOM 1392 C CA . ALA A 1 195 ? 14.121 7.819 14.231 1.00 95.56 195 ALA A CA 1
ATOM 1393 C C . ALA A 1 195 ? 13.850 6.310 14.053 1.00 95.56 195 ALA A C 1
ATOM 1395 O O . ALA A 1 195 ? 14.467 5.486 14.729 1.00 95.56 195 ALA A O 1
ATOM 1396 N N . SER A 1 196 ? 12.929 5.938 13.154 1.00 93.25 196 SER A N 1
ATOM 1397 C CA . SER A 1 196 ? 12.508 4.560 12.870 1.00 93.25 196 SER A CA 1
ATOM 1398 C C . SER A 1 196 ? 11.880 3.813 14.055 1.00 93.25 196 SER A C 1
ATOM 1400 O O . SER A 1 196 ? 11.740 2.587 14.015 1.00 93.25 196 SER A O 1
ATOM 1402 N N . ARG A 1 197 ? 11.435 4.512 15.105 1.00 93.25 197 ARG A N 1
ATOM 1403 C CA . ARG A 1 197 ? 10.734 3.893 16.240 1.00 93.25 197 ARG A CA 1
ATOM 1404 C C . ARG A 1 197 ? 9.275 3.646 15.888 1.00 93.25 197 ARG A C 1
ATOM 1406 O O . ARG A 1 197 ? 8.613 4.524 15.348 1.00 93.25 197 ARG A O 1
ATOM 1413 N N . VAL A 1 198 ? 8.765 2.465 16.232 1.00 95.00 198 VAL A N 1
ATOM 1414 C CA . VAL A 1 198 ? 7.363 2.093 15.994 1.00 95.00 198 VAL A CA 1
ATOM 1415 C C . VAL A 1 198 ? 6.457 2.875 16.950 1.00 95.00 198 VAL A C 1
ATOM 1417 O O . VAL A 1 198 ? 6.455 2.621 18.152 1.00 95.00 198 VAL A O 1
ATOM 1420 N N . LEU A 1 199 ? 5.679 3.811 16.411 1.00 95.00 199 LEU A N 1
ATOM 1421 C CA . LEU A 1 199 ? 4.646 4.569 17.125 1.00 95.00 199 LEU A CA 1
ATOM 1422 C C . LEU A 1 199 ? 3.332 3.788 17.230 1.00 95.00 199 LEU A C 1
ATOM 1424 O O . LEU A 1 199 ? 2.564 3.966 18.175 1.00 95.00 199 LEU A O 1
ATOM 1428 N N . GLY A 1 200 ? 3.074 2.918 16.256 1.00 95.69 200 GLY A N 1
ATOM 1429 C CA . GLY A 1 200 ? 1.894 2.073 16.233 1.00 95.69 200 GLY A CA 1
ATOM 1430 C C . GLY A 1 200 ? 2.030 0.918 15.252 1.00 95.69 200 GLY A C 1
ATOM 1431 O O . GLY A 1 200 ? 2.833 0.955 14.319 1.00 95.69 200 GLY A O 1
ATOM 1432 N N . SER A 1 201 ? 1.243 -0.126 15.473 1.00 97.00 201 SER A N 1
ATOM 1433 C CA . SER A 1 201 ? 1.196 -1.287 14.595 1.00 97.00 201 SER A CA 1
ATOM 1434 C C . SER A 1 201 ? -0.194 -1.899 14.546 1.00 97.00 201 SER A C 1
ATOM 1436 O O . SER A 1 201 ? -0.824 -2.097 15.587 1.00 97.00 201 SER A O 1
ATOM 1438 N N . LEU A 1 202 ? -0.616 -2.277 13.346 1.00 97.31 202 LEU A N 1
ATOM 1439 C CA . LEU A 1 202 ? -1.758 -3.142 13.086 1.00 97.31 202 LEU A CA 1
ATOM 1440 C C . LEU A 1 202 ? -1.229 -4.445 12.484 1.00 97.31 202 LEU A C 1
ATOM 1442 O O . LEU A 1 202 ? -0.626 -4.437 11.413 1.00 97.31 202 LEU A O 1
ATOM 1446 N N . GLY A 1 203 ? -1.427 -5.560 13.174 1.00 95.62 203 GLY A N 1
ATOM 1447 C CA . GLY A 1 203 ? -0.998 -6.881 12.732 1.00 95.62 203 GLY A CA 1
ATOM 1448 C C . GLY A 1 203 ? -2.186 -7.813 12.561 1.00 95.62 203 GLY A C 1
ATOM 1449 O O . GLY A 1 203 ? -2.970 -7.985 13.487 1.00 95.62 203 GLY A O 1
ATOM 1450 N N . LEU A 1 204 ? -2.294 -8.460 11.405 1.00 97.12 204 LEU A N 1
ATOM 1451 C CA . LEU A 1 204 ? -3.197 -9.584 11.186 1.00 97.12 204 LEU A CA 1
ATOM 1452 C C . LEU A 1 204 ? -2.355 -10.829 10.924 1.00 97.12 204 LEU A C 1
ATOM 1454 O O . LEU A 1 204 ? -1.589 -10.877 9.963 1.00 97.12 204 LEU A O 1
ATOM 1458 N N . GLY A 1 205 ? -2.481 -11.837 11.779 1.00 95.56 205 GLY A N 1
ATOM 1459 C CA . GLY A 1 205 ? -1.788 -13.114 11.623 1.00 95.56 205 GLY A CA 1
ATOM 1460 C C . GLY A 1 205 ? -2.728 -14.296 11.817 1.00 95.56 205 GLY A C 1
ATOM 1461 O O . GLY A 1 205 ? -3.918 -14.133 12.074 1.00 95.56 205 GLY A O 1
ATOM 1462 N N . ARG A 1 206 ? -2.175 -15.512 11.760 1.00 93.44 206 ARG A N 1
ATOM 1463 C CA . ARG A 1 206 ? -2.939 -16.760 11.965 1.00 93.44 206 ARG A CA 1
ATOM 1464 C C . ARG A 1 206 ? -3.690 -16.819 13.302 1.00 93.44 206 ARG A C 1
ATOM 1466 O O . ARG A 1 206 ? -4.711 -17.486 13.392 1.00 93.44 206 ARG A O 1
ATOM 1473 N N . GLY A 1 207 ? -3.159 -16.161 14.335 1.00 91.44 207 GLY A N 1
ATOM 1474 C CA . GLY A 1 207 ? -3.691 -16.196 15.700 1.00 91.44 207 GLY A CA 1
ATOM 1475 C C . GLY A 1 207 ? -4.648 -15.059 16.060 1.00 91.44 207 GLY A C 1
ATOM 1476 O O . GLY A 1 207 ? -5.208 -15.088 17.152 1.00 91.44 207 GLY A O 1
ATOM 1477 N N . GLY A 1 208 ? -4.834 -14.065 15.186 1.00 93.56 208 GLY A N 1
ATOM 1478 C CA . GLY A 1 208 ? -5.750 -12.957 15.443 1.00 93.56 208 GLY A CA 1
ATOM 1479 C C . GLY A 1 208 ? -5.282 -11.605 14.912 1.00 93.56 208 GLY A C 1
ATOM 1480 O O . GLY A 1 208 ? -4.337 -11.503 14.126 1.00 93.56 208 GLY A O 1
ATOM 1481 N N . LEU A 1 209 ? -5.997 -10.579 15.370 1.00 95.38 209 LEU A N 1
ATOM 1482 C CA . LEU A 1 209 ? -5.754 -9.167 15.111 1.00 95.38 209 LEU A CA 1
ATOM 1483 C C . LEU A 1 209 ? -5.066 -8.539 16.329 1.00 95.38 209 LEU A C 1
ATOM 1485 O O . LEU A 1 209 ? -5.572 -8.636 17.446 1.00 95.38 209 LEU A O 1
ATOM 1489 N N . GLU A 1 210 ? -3.939 -7.876 16.110 1.00 96.25 210 GLU A N 1
ATOM 1490 C CA . GLU A 1 210 ? -3.208 -7.113 17.116 1.00 96.25 210 GLU A CA 1
ATOM 1491 C C . GLU A 1 210 ? -3.193 -5.634 16.724 1.00 96.25 210 GLU A C 1
ATOM 1493 O O . GLU A 1 210 ? -2.795 -5.279 15.615 1.00 96.25 210 GLU A O 1
ATOM 1498 N N . VAL A 1 211 ? -3.604 -4.765 17.646 1.00 96.81 211 VAL A N 1
ATOM 1499 C CA . VAL A 1 211 ? -3.543 -3.311 17.478 1.00 96.81 211 VAL A CA 1
ATOM 1500 C C . VAL A 1 211 ? -2.736 -2.737 18.636 1.00 96.81 211 VAL A C 1
ATOM 1502 O O . VAL A 1 211 ? -3.102 -2.915 19.796 1.00 96.81 211 VAL A O 1
ATOM 1505 N N . LYS A 1 212 ? -1.638 -2.048 18.329 1.00 96.12 212 LYS A N 1
ATOM 1506 C CA . LYS A 1 212 ? -0.825 -1.296 19.294 1.00 96.12 212 LYS A CA 1
ATOM 1507 C C . LYS A 1 212 ? -0.789 0.151 18.844 1.00 96.12 212 LYS A C 1
ATOM 1509 O O . LYS A 1 212 ? -0.245 0.451 17.789 1.00 96.12 212 LYS A O 1
ATOM 1514 N N . THR A 1 213 ? -1.400 1.035 19.611 1.00 95.81 213 THR A N 1
ATOM 1515 C CA . THR A 1 213 ? -1.486 2.465 19.304 1.00 95.81 213 THR A CA 1
ATOM 1516 C C . THR A 1 213 ? -1.845 3.224 20.578 1.00 95.81 213 THR A C 1
ATOM 1518 O O . THR A 1 213 ? -2.349 2.626 21.530 1.00 95.81 213 THR A O 1
ATOM 1521 N N . ALA A 1 214 ? -1.596 4.532 20.596 1.00 93.25 214 ALA A N 1
ATOM 1522 C CA . ALA A 1 214 ? -2.003 5.408 21.691 1.00 93.25 214 ALA A CA 1
ATOM 1523 C C . ALA A 1 214 ? -3.529 5.598 21.758 1.00 93.25 214 ALA A C 1
ATOM 1525 O O . ALA A 1 214 ? -4.079 5.782 22.839 1.00 93.25 214 ALA A O 1
ATOM 1526 N N . ALA A 1 215 ? -4.213 5.544 20.612 1.00 91.88 215 ALA A N 1
ATOM 1527 C CA . ALA A 1 215 ? -5.658 5.707 20.529 1.00 91.88 215 ALA A CA 1
ATOM 1528 C C . ALA A 1 215 ? -6.251 4.851 19.405 1.00 91.88 215 ALA A C 1
ATOM 1530 O O . ALA A 1 215 ? -5.679 4.747 18.317 1.00 91.88 215 ALA A O 1
ATOM 1531 N N . VAL A 1 216 ? -7.420 4.268 19.674 1.00 93.81 216 VAL A N 1
ATOM 1532 C CA . VAL A 1 216 ? -8.261 3.582 18.688 1.00 93.81 216 VAL A CA 1
ATOM 1533 C C . VAL A 1 216 ? -9.641 4.223 18.751 1.00 93.81 216 VAL A C 1
ATOM 1535 O O . VAL A 1 216 ? -10.264 4.220 19.810 1.00 93.81 216 VAL A O 1
ATOM 1538 N N . ASN A 1 217 ? -10.122 4.748 17.626 1.00 90.69 217 ASN A N 1
ATOM 1539 C CA . ASN A 1 217 ? -11.516 5.143 17.467 1.00 90.69 217 ASN A CA 1
ATOM 1540 C C . ASN A 1 217 ? -12.181 4.176 16.482 1.00 90.69 217 ASN A C 1
ATOM 1542 O O . ASN A 1 217 ? -11.648 3.949 15.396 1.00 90.69 217 ASN A O 1
ATOM 1546 N N . VAL A 1 218 ? -13.309 3.589 16.877 1.00 92.75 218 VAL A N 1
ATOM 1547 C CA . VAL A 1 218 ? -14.091 2.675 16.039 1.00 92.75 218 VAL A CA 1
ATOM 1548 C C . VAL A 1 218 ? -15.494 3.242 15.929 1.00 92.75 218 VAL A C 1
ATOM 1550 O O . VAL A 1 218 ? -16.266 3.188 16.882 1.00 92.75 218 VAL A O 1
ATOM 1553 N N . GLU A 1 219 ? -15.822 3.762 14.754 1.00 89.12 219 GLU A N 1
ATOM 1554 C CA . GLU A 1 219 ? -17.168 4.201 14.414 1.00 89.12 219 GLU A CA 1
ATOM 1555 C C . GLU A 1 219 ? -17.794 3.159 13.491 1.00 89.12 219 GLU A C 1
ATOM 1557 O O . GLU A 1 219 ? -17.224 2.791 12.464 1.00 89.12 219 GLU A O 1
ATOM 1562 N N . THR A 1 220 ? -18.944 2.624 13.886 1.00 92.19 220 THR A N 1
ATOM 1563 C CA . THR A 1 220 ? -19.653 1.614 13.104 1.00 92.19 220 THR A CA 1
ATOM 1564 C C . THR A 1 220 ? -21.153 1.729 13.326 1.00 92.19 220 THR A C 1
ATOM 1566 O O . THR A 1 220 ? -21.595 2.038 14.431 1.00 92.19 220 THR A O 1
ATOM 1569 N N . GLY A 1 221 ? -21.938 1.464 12.278 1.00 89.62 221 GLY A N 1
ATOM 1570 C CA . GLY A 1 221 ? -23.398 1.388 12.379 1.00 89.62 221 GLY A CA 1
ATOM 1571 C C . GLY A 1 221 ? -23.878 0.115 13.080 1.00 89.62 221 GLY A C 1
ATOM 1572 O O . GLY A 1 221 ? -24.910 0.125 13.744 1.00 89.62 221 GLY A O 1
ATOM 1573 N N . GLU A 1 222 ? -23.111 -0.973 12.977 1.00 89.19 222 GLU A N 1
ATOM 1574 C CA . GLU A 1 222 ? -23.395 -2.242 13.645 1.00 89.19 222 GLU A CA 1
ATOM 1575 C C . GLU A 1 222 ? -22.084 -2.926 14.056 1.00 89.19 222 GL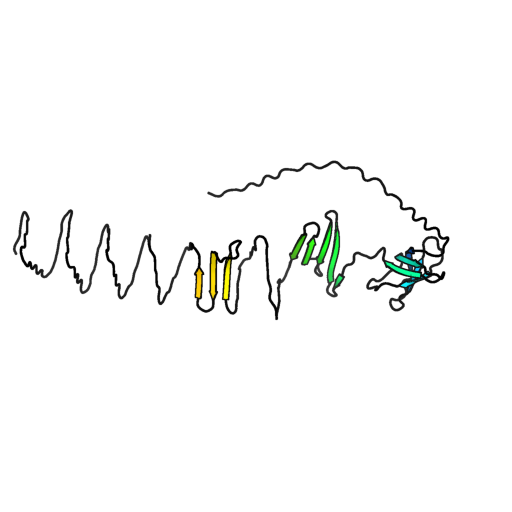U A C 1
ATOM 1577 O O . GLU A 1 222 ? -21.091 -2.909 13.326 1.00 89.19 222 GLU A O 1
ATOM 1582 N N . SER A 1 223 ? -22.059 -3.529 15.243 1.00 90.19 223 SER A N 1
ATOM 1583 C CA . SER A 1 223 ? -20.928 -4.329 15.710 1.00 90.19 223 SER A CA 1
ATOM 1584 C C . SER A 1 223 ? -21.440 -5.602 16.359 1.00 90.19 223 SER A C 1
ATOM 1586 O O . SER A 1 223 ? -22.258 -5.551 17.278 1.00 90.19 223 SER A O 1
ATOM 1588 N N . ASN A 1 224 ? -20.937 -6.745 15.900 1.00 87.50 224 ASN A N 1
ATOM 1589 C CA . ASN A 1 224 ? -21.191 -8.033 16.524 1.00 87.50 224 ASN A CA 1
ATOM 1590 C C . ASN A 1 224 ? -19.872 -8.605 17.048 1.00 87.50 224 ASN A C 1
ATOM 1592 O O . ASN A 1 224 ? -19.004 -9.013 16.276 1.00 87.50 224 ASN A O 1
ATOM 1596 N N . LEU A 1 225 ? -19.731 -8.629 18.372 1.00 89.19 225 LEU A N 1
ATOM 1597 C CA . LEU A 1 225 ? -18.574 -9.188 19.056 1.00 89.19 225 LEU A CA 1
ATOM 1598 C C . LEU A 1 225 ? -18.968 -10.505 19.725 1.00 89.19 225 LEU A C 1
ATOM 1600 O O . LEU A 1 225 ? -19.692 -10.518 20.721 1.00 89.19 225 LEU A O 1
ATOM 1604 N N . VAL A 1 226 ? -18.427 -11.612 19.222 1.00 89.50 226 VAL A N 1
ATOM 1605 C CA . VAL A 1 226 ? -18.535 -12.922 19.870 1.00 89.50 226 VAL A CA 1
ATOM 1606 C C . VAL A 1 226 ? -17.179 -13.280 20.457 1.00 89.50 226 VAL A C 1
ATOM 1608 O O . VAL A 1 226 ? -16.208 -13.470 19.730 1.00 89.50 226 VAL A O 1
ATOM 1611 N N . ALA A 1 227 ? -17.111 -13.378 21.782 1.00 87.94 227 ALA A N 1
ATOM 1612 C CA . ALA A 1 227 ? -15.882 -13.707 22.488 1.00 87.94 227 ALA A CA 1
ATOM 1613 C C . ALA A 1 227 ? -16.117 -14.829 23.501 1.00 87.94 227 ALA A C 1
ATOM 1615 O O . ALA A 1 227 ? -16.991 -14.739 24.361 1.00 87.94 227 ALA A O 1
ATOM 1616 N N . THR A 1 228 ? -15.294 -15.877 23.429 1.00 91.31 228 THR A N 1
ATOM 1617 C CA . THR A 1 228 ? -15.309 -16.972 24.413 1.00 91.31 228 THR A CA 1
ATOM 1618 C C . THR A 1 228 ? -14.722 -16.526 25.751 1.00 91.31 228 THR A C 1
ATOM 1620 O O . THR A 1 228 ? -15.155 -16.975 26.811 1.00 91.31 228 THR A O 1
ATOM 1623 N N . ARG A 1 229 ? -13.710 -15.650 25.714 1.00 88.31 229 ARG A N 1
ATOM 1624 C CA . ARG A 1 229 ? -13.081 -15.037 26.888 1.00 88.31 229 ARG A CA 1
ATOM 1625 C C . ARG A 1 229 ? -12.662 -13.617 26.537 1.00 88.31 229 ARG A C 1
ATOM 1627 O O . ARG A 1 229 ? -11.915 -13.427 25.583 1.00 88.31 229 ARG A O 1
ATOM 1634 N N . SER A 1 230 ? -13.081 -12.660 27.354 1.00 88.94 230 SER A N 1
ATOM 1635 C CA . SER A 1 230 ? -12.664 -11.263 27.246 1.00 88.94 230 SER A CA 1
ATOM 1636 C C . SER A 1 230 ? -12.058 -10.826 28.569 1.00 88.94 230 SER A C 1
ATOM 1638 O O . SER A 1 230 ? -12.623 -11.088 29.630 1.00 88.94 230 SER A O 1
ATOM 1640 N N . ARG A 1 231 ? -10.902 -10.165 28.511 1.00 88.94 231 ARG A N 1
ATOM 1641 C CA . ARG A 1 231 ? -10.333 -9.441 29.649 1.00 88.94 231 ARG A CA 1
ATOM 1642 C C . ARG A 1 231 ? -10.303 -7.976 29.281 1.00 88.94 231 ARG A C 1
ATOM 1644 O O . ARG A 1 231 ? -9.696 -7.607 28.282 1.00 88.94 231 ARG A O 1
ATOM 1651 N N . PHE A 1 232 ? -10.961 -7.170 30.093 1.00 89.81 232 PHE A N 1
ATOM 1652 C CA . PHE A 1 232 ? -10.989 -5.733 29.928 1.00 89.81 232 PHE A CA 1
ATOM 1653 C C . PHE A 1 232 ? -10.329 -5.111 31.152 1.00 89.81 232 PHE A C 1
ATOM 1655 O O . PHE A 1 232 ? -10.759 -5.351 32.279 1.00 89.81 232 PHE A O 1
ATOM 1662 N N . ARG A 1 233 ? -9.248 -4.366 30.930 1.00 91.69 233 ARG A N 1
ATOM 1663 C CA . ARG A 1 233 ? -8.563 -3.588 31.960 1.00 91.69 233 ARG A CA 1
ATOM 1664 C C . ARG A 1 233 ? -8.613 -2.140 31.517 1.00 91.69 233 ARG A C 1
ATOM 1666 O O . ARG A 1 233 ? -8.046 -1.805 30.484 1.00 91.69 233 ARG A O 1
ATOM 1673 N N . ALA A 1 234 ? -9.282 -1.314 32.300 1.00 90.38 234 ALA A N 1
ATOM 1674 C CA . ALA A 1 234 ? -9.361 0.114 32.070 1.00 90.38 234 ALA A CA 1
ATOM 1675 C C . ALA A 1 234 ? -9.267 0.836 33.408 1.00 90.38 234 ALA A C 1
ATOM 1677 O O . ALA A 1 234 ? -9.727 0.317 34.424 1.00 90.38 234 ALA A O 1
ATOM 1678 N N . GLU A 1 235 ? -8.673 2.024 33.393 1.00 91.94 235 GLU A N 1
ATOM 1679 C CA . GLU A 1 235 ? -8.713 2.943 34.534 1.00 91.94 235 GLU A CA 1
ATOM 1680 C C . GLU A 1 235 ? -10.103 3.569 34.663 1.00 91.94 235 GLU A C 1
ATOM 1682 O O . GLU A 1 235 ? -10.642 3.691 35.760 1.00 91.94 235 GLU A O 1
ATOM 1687 N N . GLN A 1 236 ? -10.720 3.890 33.523 1.00 89.69 236 GLN A N 1
ATOM 1688 C CA . GLN A 1 236 ? -12.077 4.400 33.438 1.00 89.69 236 GLN A CA 1
ATOM 1689 C C . GLN A 1 236 ? -12.806 3.748 32.265 1.00 89.69 236 GLN A C 1
ATOM 1691 O O . GLN A 1 236 ? -12.267 3.620 31.167 1.00 89.69 236 GLN A O 1
ATOM 1696 N N . ALA A 1 237 ? -14.053 3.354 32.503 1.00 90.25 237 ALA A N 1
ATOM 1697 C CA . ALA A 1 237 ? -14.959 2.876 31.474 1.00 90.25 237 ALA A CA 1
ATOM 1698 C C . ALA A 1 237 ? -16.299 3.588 31.629 1.00 90.25 237 ALA A C 1
ATOM 1700 O O . ALA A 1 237 ? -16.917 3.540 32.693 1.00 90.25 237 ALA A O 1
ATOM 1701 N N . SER A 1 238 ? -16.738 4.253 30.567 1.00 88.00 238 SER A N 1
ATOM 1702 C CA . SER A 1 238 ? -18.056 4.869 30.471 1.00 88.00 238 SER A CA 1
ATOM 1703 C C . SER A 1 238 ? -18.827 4.207 29.343 1.00 88.00 238 SER A C 1
ATOM 1705 O O . SER A 1 238 ? -18.308 4.066 28.237 1.00 88.00 238 SER A O 1
ATOM 1707 N N . LEU A 1 239 ? -20.064 3.819 29.624 1.00 89.69 239 LEU A N 1
ATOM 1708 C CA . LEU A 1 239 ? -20.993 3.309 28.631 1.00 89.69 239 LEU A CA 1
ATOM 1709 C C . LEU A 1 239 ? -22.192 4.249 28.600 1.00 89.69 239 LEU A C 1
ATOM 1711 O O . LEU A 1 239 ? -22.937 4.309 29.577 1.00 89.69 239 LEU A O 1
ATOM 1715 N N . ASP A 1 240 ? -22.352 4.965 27.494 1.00 89.75 240 ASP A N 1
ATOM 1716 C CA . ASP A 1 240 ? -23.578 5.693 27.196 1.00 89.75 240 ASP A CA 1
ATOM 1717 C C . ASP A 1 240 ? -24.418 4.836 26.249 1.00 89.75 240 ASP A C 1
ATOM 1719 O O . ASP A 1 240 ? -23.940 4.382 25.207 1.00 89.75 240 ASP A O 1
ATOM 1723 N N . THR A 1 241 ? -25.629 4.492 26.668 1.00 89.56 241 THR A N 1
ATOM 1724 C CA . THR A 1 241 ? -26.490 3.586 25.914 1.00 89.56 241 THR A CA 1
ATOM 1725 C C . THR A 1 241 ? -27.950 3.826 26.250 1.00 89.56 241 THR A C 1
ATOM 1727 O O . THR A 1 241 ? -28.337 3.854 27.419 1.00 89.56 241 THR A O 1
ATOM 1730 N N . ASP A 1 242 ? -28.782 3.901 25.213 1.00 89.75 242 ASP A N 1
ATOM 1731 C CA . ASP A 1 242 ? -30.233 3.993 25.375 1.00 89.75 242 ASP A CA 1
ATOM 1732 C C . ASP A 1 242 ? -30.818 2.712 25.984 1.00 89.75 242 ASP A C 1
ATOM 1734 O O . ASP A 1 242 ? -31.812 2.740 26.716 1.00 89.75 242 ASP A O 1
ATOM 1738 N N . ARG A 1 243 ? -30.238 1.552 25.639 1.00 86.31 243 ARG A N 1
ATOM 1739 C CA . ARG A 1 243 ? -30.740 0.231 26.030 1.00 86.31 243 ARG A CA 1
ATOM 1740 C C . ARG A 1 243 ? -29.602 -0.764 26.206 1.00 86.31 243 ARG A C 1
ATOM 1742 O O . ARG A 1 243 ? -29.071 -1.301 25.239 1.00 86.31 243 ARG A O 1
ATOM 1749 N N . LEU A 1 244 ? -29.341 -1.126 27.459 1.00 89.44 244 LEU A N 1
ATOM 1750 C CA . LEU A 1 244 ? -28.472 -2.246 27.806 1.00 89.44 244 LEU A CA 1
ATOM 1751 C C . LEU A 1 244 ? -29.306 -3.480 28.164 1.00 89.44 244 LEU A C 1
ATOM 1753 O O . LEU A 1 244 ? -30.079 -3.462 29.123 1.00 89.44 244 LEU A O 1
ATOM 1757 N N . ARG A 1 245 ? -29.128 -4.583 27.426 1.00 87.19 245 ARG A N 1
ATOM 1758 C CA . ARG A 1 245 ? -29.709 -5.888 27.776 1.00 87.19 245 ARG A CA 1
ATOM 1759 C C . ARG A 1 245 ? -28.605 -6.896 28.061 1.00 87.19 245 ARG A C 1
ATOM 1761 O O . ARG A 1 245 ? -27.943 -7.368 27.145 1.00 87.19 245 ARG A O 1
ATOM 1768 N N . THR A 1 246 ? -28.498 -7.309 29.317 1.00 87.56 246 THR A N 1
ATOM 1769 C CA . THR A 1 246 ? -27.529 -8.324 29.745 1.00 87.56 246 THR A CA 1
ATOM 1770 C C . THR A 1 246 ? -28.244 -9.621 30.105 1.00 87.56 246 THR A C 1
ATOM 1772 O O . THR A 1 246 ? -29.244 -9.617 30.825 1.00 87.56 246 THR A O 1
ATOM 1775 N N . ARG A 1 247 ? -27.731 -10.752 29.615 1.00 88.69 247 ARG A N 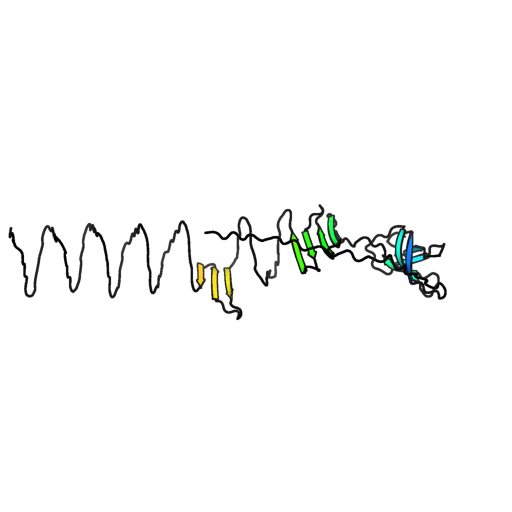1
ATOM 1776 C CA . ARG A 1 247 ? -28.105 -12.094 30.079 1.00 88.69 247 ARG A CA 1
ATOM 1777 C C . ARG A 1 247 ? -26.853 -12.757 30.628 1.00 88.69 247 ARG A C 1
ATOM 1779 O O . ARG A 1 247 ? -25.977 -13.137 29.862 1.00 88.69 247 ARG A O 1
ATOM 1786 N N . ALA A 1 248 ? -26.775 -12.878 31.944 1.00 85.81 248 ALA A N 1
ATOM 1787 C CA . ALA A 1 248 ? -25.667 -13.535 32.619 1.00 85.81 248 ALA A CA 1
ATOM 1788 C C . ALA A 1 248 ? -26.198 -14.719 33.429 1.00 85.81 248 ALA A C 1
ATOM 1790 O O . ALA A 1 248 ? -27.248 -14.614 34.062 1.00 85.81 248 ALA A O 1
ATOM 1791 N N . ARG A 1 249 ? -25.468 -15.840 33.409 1.00 86.88 249 ARG A N 1
ATOM 1792 C CA . ARG A 1 249 ? -25.738 -16.974 34.307 1.00 86.88 249 ARG A CA 1
ATOM 1793 C C . ARG A 1 249 ? -25.308 -16.644 35.736 1.00 86.88 249 ARG A C 1
ATOM 1795 O O . ARG A 1 249 ? -26.039 -16.929 36.675 1.00 86.88 249 ARG A O 1
ATOM 1802 N N . THR A 1 250 ? -24.147 -16.008 35.859 1.00 86.12 250 THR A N 1
ATOM 1803 C CA . THR A 1 250 ? -23.563 -15.545 37.115 1.00 86.12 250 THR A CA 1
ATOM 1804 C C . THR A 1 250 ? -22.916 -14.193 36.855 1.00 86.12 250 THR A C 1
ATOM 1806 O O . THR A 1 250 ? -22.264 -14.013 35.827 1.00 86.12 250 THR A O 1
ATOM 1809 N N . MET A 1 251 ? -23.111 -13.247 37.768 1.00 86.94 251 MET A N 1
ATOM 1810 C CA . MET A 1 251 ? -22.409 -11.969 37.780 1.00 86.94 251 MET A CA 1
ATOM 1811 C C . MET A 1 251 ? -21.816 -11.800 39.172 1.00 86.94 251 MET A C 1
ATOM 1813 O O . MET A 1 251 ? -22.558 -11.760 40.152 1.00 86.94 251 MET A O 1
ATOM 1817 N N . GLU A 1 252 ? -20.493 -11.740 39.244 1.00 85.88 252 GLU A N 1
ATOM 1818 C CA . GLU A 1 252 ? -19.748 -11.484 40.470 1.00 85.88 252 GLU A CA 1
ATOM 1819 C C . GLU A 1 252 ? -19.064 -10.128 40.328 1.00 85.88 252 GLU A C 1
ATOM 1821 O O . GLU A 1 252 ? -18.489 -9.821 39.283 1.00 85.88 252 GLU A O 1
ATOM 1826 N N . VAL A 1 253 ? -19.211 -9.290 41.349 1.00 86.38 253 VAL A N 1
ATOM 1827 C CA . VAL A 1 253 ? -18.652 -7.941 41.375 1.00 86.38 253 VAL A CA 1
ATOM 1828 C C . VAL A 1 253 ? -17.879 -7.810 42.671 1.00 86.38 253 VAL A C 1
ATOM 1830 O O . VAL A 1 253 ? -18.471 -7.787 43.749 1.00 86.38 253 VAL A O 1
ATOM 1833 N N . GLU A 1 254 ? -16.562 -7.718 42.549 1.00 88.75 254 GLU A N 1
ATOM 1834 C CA . GLU A 1 254 ? -15.671 -7.355 43.640 1.00 88.75 254 GLU A CA 1
ATOM 1835 C C . GLU A 1 254 ? -15.343 -5.871 43.488 1.00 88.75 254 GLU A C 1
ATOM 1837 O O . GLU A 1 254 ? -14.749 -5.448 42.497 1.00 88.75 254 GLU A O 1
ATOM 1842 N N . ALA A 1 255 ? -15.815 -5.058 44.428 1.00 86.69 255 ALA A N 1
ATOM 1843 C CA . ALA A 1 255 ? -15.608 -3.620 44.405 1.00 86.69 255 ALA A CA 1
ATOM 1844 C C . ALA A 1 255 ? -15.398 -3.107 45.828 1.00 86.69 255 ALA A C 1
ATOM 1846 O O . ALA A 1 255 ? -16.130 -3.491 46.739 1.00 86.69 255 ALA A O 1
ATOM 1847 N N . GLU A 1 256 ? -14.437 -2.197 45.999 1.00 89.12 256 GLU A N 1
ATOM 1848 C CA . GLU A 1 256 ? -14.249 -1.467 47.258 1.00 89.12 256 GLU A CA 1
ATOM 1849 C C . GLU A 1 256 ? -15.465 -0.578 47.559 1.00 89.12 256 GLU A C 1
ATOM 1851 O O . GLU A 1 256 ? -15.945 -0.510 48.690 1.00 89.12 256 GLU A O 1
ATOM 1856 N N . SER A 1 257 ? -16.012 0.070 46.524 1.00 82.62 257 SER A N 1
ATOM 1857 C CA . SER A 1 257 ? -17.242 0.849 46.618 1.00 82.62 257 SER A CA 1
ATOM 1858 C C . SER A 1 257 ? -18.091 0.707 45.356 1.00 82.62 257 SER A C 1
ATOM 1860 O O . SER A 1 257 ? -17.586 0.654 44.237 1.00 82.62 257 SER A O 1
ATOM 1862 N N . LEU A 1 258 ? -19.410 0.647 45.546 1.00 89.06 258 LEU A N 1
ATOM 1863 C CA . LEU A 1 258 ? -20.394 0.641 44.469 1.00 89.06 258 LEU A CA 1
ATOM 1864 C C . LEU A 1 258 ? -21.417 1.744 44.744 1.00 89.06 258 LEU A C 1
ATOM 1866 O O . LEU A 1 258 ? -22.196 1.654 45.692 1.00 89.06 258 LEU A O 1
ATOM 1870 N N . VAL A 1 259 ? -21.430 2.778 43.903 1.00 85.88 259 VAL A N 1
ATOM 1871 C CA . VAL A 1 259 ? -22.414 3.866 43.973 1.00 85.88 259 VAL A CA 1
ATOM 1872 C C . VAL A 1 259 ? -23.371 3.737 42.795 1.00 85.88 259 VAL A C 1
ATOM 1874 O O . VAL A 1 259 ? -22.978 3.894 41.645 1.00 85.88 259 VAL A O 1
ATOM 1877 N N . GLN A 1 260 ? -24.645 3.472 43.081 1.00 84.06 260 GLN A N 1
ATOM 1878 C CA . GLN A 1 260 ? -25.702 3.406 42.073 1.00 84.06 260 GLN A CA 1
ATOM 1879 C C . GLN A 1 260 ? -26.671 4.570 42.270 1.00 84.06 260 GLN A C 1
ATOM 1881 O O . GLN A 1 260 ? -27.286 4.707 43.327 1.00 84.06 260 GLN A O 1
ATOM 1886 N N . ARG A 1 261 ? -26.819 5.413 41.244 1.00 86.69 261 ARG A N 1
ATOM 1887 C CA . ARG A 1 261 ? -27.850 6.455 41.187 1.00 86.69 261 ARG A CA 1
ATOM 1888 C C . ARG A 1 261 ? -28.888 6.018 40.171 1.00 86.69 261 ARG A C 1
ATOM 1890 O O . ARG A 1 261 ? -28.596 5.961 38.983 1.00 86.69 261 ARG A O 1
ATOM 1897 N N . VAL A 1 262 ? -30.077 5.673 40.644 1.00 86.94 262 VAL A N 1
ATOM 1898 C CA . VAL A 1 262 ? -31.153 5.161 39.793 1.00 86.94 262 VAL A CA 1
ATOM 1899 C C . VAL A 1 262 ? -32.384 6.030 39.999 1.00 86.94 262 VAL A C 1
ATOM 1901 O O . VAL A 1 262 ? -32.771 6.270 41.140 1.00 86.94 262 VAL A O 1
ATOM 1904 N N . GLY A 1 263 ? -32.995 6.502 38.908 1.00 88.25 263 GLY A N 1
ATOM 1905 C CA . GLY A 1 263 ? -34.251 7.257 38.978 1.00 88.25 263 GLY A CA 1
ATOM 1906 C C . GLY A 1 263 ? -35.415 6.380 39.446 1.00 88.25 263 GLY A C 1
ATOM 1907 O O . GLY A 1 263 ? -36.133 6.723 40.378 1.00 88.25 263 GLY A O 1
ATOM 1908 N N . THR A 1 264 ? -35.583 5.203 38.840 1.00 85.75 264 THR A N 1
ATOM 1909 C CA . THR A 1 264 ? -36.557 4.189 39.269 1.00 85.75 264 THR A CA 1
ATOM 1910 C C . THR A 1 264 ? -35.961 2.799 39.097 1.00 85.75 264 THR A C 1
ATOM 1912 O O . THR A 1 264 ? -35.452 2.469 38.029 1.00 85.75 264 THR A O 1
ATOM 1915 N N . LEU A 1 265 ? -36.022 1.983 40.152 1.00 88.81 265 LEU A N 1
ATOM 1916 C CA . LEU A 1 265 ? -35.562 0.597 40.140 1.00 88.81 265 LEU A CA 1
ATOM 1917 C C . LEU A 1 265 ? -36.733 -0.333 40.453 1.00 88.81 265 LEU A C 1
ATOM 1919 O O . LEU A 1 265 ? -37.286 -0.295 41.551 1.00 88.81 265 LEU A O 1
ATOM 1923 N N . THR A 1 266 ? -37.065 -1.218 39.517 1.00 87.94 266 THR A N 1
ATOM 1924 C CA . THR A 1 266 ? -38.012 -2.312 39.749 1.00 87.94 266 THR A CA 1
ATOM 1925 C C . THR A 1 266 ? -37.277 -3.635 39.598 1.00 87.94 266 THR A C 1
ATOM 1927 O O . THR A 1 266 ? -36.761 -3.944 38.525 1.00 87.94 266 THR A O 1
ATOM 1930 N N . ARG A 1 267 ? -37.221 -4.427 40.674 1.00 86.81 267 ARG A N 1
ATOM 1931 C CA . ARG A 1 267 ? -36.582 -5.746 40.675 1.00 86.81 267 ARG A CA 1
ATOM 1932 C C . ARG A 1 267 ? -37.628 -6.828 40.903 1.00 86.81 267 ARG A C 1
ATOM 1934 O O . ARG A 1 267 ? -38.250 -6.874 41.958 1.00 86.81 267 ARG A O 1
ATOM 1941 N N . TRP A 1 268 ? -37.758 -7.724 39.934 1.00 88.38 268 TRP A N 1
ATOM 1942 C CA . TRP A 1 268 ? -38.548 -8.943 40.061 1.00 88.38 268 TRP A CA 1
ATOM 1943 C C . TRP A 1 268 ? -37.617 -10.109 40.368 1.00 88.38 268 TRP A C 1
ATOM 1945 O O . TRP A 1 268 ? -36.632 -10.324 39.661 1.00 88.38 268 TRP A O 1
ATOM 1955 N N . VAL A 1 269 ? -37.913 -10.853 41.428 1.00 89.44 269 VAL A N 1
ATOM 1956 C CA . VAL A 1 269 ? -37.163 -12.052 41.814 1.00 89.44 269 VAL A CA 1
ATOM 1957 C C . VAL A 1 269 ? -38.167 -13.188 41.928 1.00 89.44 269 VAL A C 1
ATOM 1959 O O . VAL A 1 269 ? -39.161 -13.036 42.630 1.00 89.44 269 VAL A O 1
ATOM 1962 N N . ARG A 1 270 ? -37.949 -14.284 41.189 1.00 85.31 270 ARG A N 1
ATOM 1963 C CA . ARG A 1 270 ? -38.861 -15.439 41.199 1.00 85.31 270 ARG A CA 1
ATOM 1964 C C . ARG A 1 270 ? -38.704 -16.295 42.450 1.00 85.31 270 ARG A C 1
ATOM 1966 O O . ARG A 1 270 ? -39.708 -16.644 43.050 1.00 85.31 270 ARG A O 1
ATOM 1973 N N . ASP A 1 271 ? -37.461 -16.581 42.832 1.00 88.50 271 ASP A N 1
ATOM 1974 C CA . ASP A 1 271 ? -37.171 -17.558 43.882 1.00 88.50 271 ASP A CA 1
ATOM 1975 C C . ASP A 1 271 ? -36.670 -16.863 45.155 1.00 88.50 271 ASP A C 1
ATOM 1977 O O . ASP A 1 271 ? -37.451 -16.522 46.039 1.00 88.50 271 ASP A O 1
ATOM 1981 N N . LEU A 1 272 ? -35.364 -16.594 45.242 1.00 85.69 272 LEU A N 1
ATOM 1982 C CA . LEU A 1 272 ? -34.732 -16.074 46.450 1.00 85.69 272 LEU A CA 1
ATOM 1983 C C . LEU A 1 272 ? -33.947 -14.794 46.171 1.00 85.69 272 LEU A C 1
ATOM 1985 O O . LEU A 1 272 ? -33.041 -14.757 45.339 1.00 85.69 272 LEU A O 1
ATOM 1989 N N . ALA A 1 273 ? -34.249 -13.755 46.946 1.00 87.56 273 ALA A N 1
ATOM 1990 C CA . ALA A 1 273 ? -33.382 -12.600 47.117 1.00 87.56 273 ALA A CA 1
ATOM 1991 C C . ALA A 1 273 ? -32.779 -12.649 48.525 1.00 87.56 273 ALA A C 1
ATOM 1993 O O . ALA A 1 273 ? -33.465 -12.347 49.498 1.00 87.56 273 ALA A O 1
ATOM 1994 N N . GLN A 1 274 ? -31.499 -13.014 48.644 1.00 86.31 274 GLN A N 1
ATOM 1995 C CA . GLN A 1 274 ? -30.759 -12.886 49.900 1.00 86.31 274 GLN A CA 1
ATOM 1996 C C . GLN A 1 274 ? -29.776 -11.719 49.798 1.00 86.31 274 GLN A C 1
ATOM 1998 O O . GLN A 1 274 ? -28.947 -11.674 48.893 1.00 86.31 274 GLN A O 1
ATOM 2003 N N . PHE A 1 275 ? -29.853 -10.789 50.749 1.00 85.88 275 PHE A N 1
ATOM 2004 C CA . PHE A 1 275 ? -28.890 -9.704 50.897 1.00 85.88 275 PHE A CA 1
ATOM 2005 C C . PHE A 1 275 ? -28.148 -9.883 52.221 1.00 85.88 275 PHE A C 1
ATOM 2007 O O . PHE A 1 275 ? -28.770 -9.912 53.282 1.00 85.88 275 PHE A O 1
ATOM 2014 N N . ARG A 1 276 ? -26.824 -10.045 52.160 1.00 85.56 276 ARG A N 1
ATOM 2015 C CA . ARG A 1 276 ? -25.952 -10.087 53.339 1.00 85.56 276 ARG A CA 1
ATOM 2016 C C . ARG A 1 276 ? -25.117 -8.819 53.339 1.00 85.56 276 ARG A C 1
ATOM 2018 O O . ARG A 1 276 ? -24.269 -8.647 52.474 1.00 85.56 276 ARG A O 1
ATOM 2025 N N . ALA A 1 277 ? -25.373 -7.939 54.293 1.00 84.50 277 ALA A N 1
ATOM 2026 C CA . ALA A 1 277 ? -24.615 -6.710 54.464 1.00 84.50 277 ALA A CA 1
ATOM 2027 C C . ALA A 1 277 ? -24.294 -6.507 55.940 1.00 84.50 277 ALA A C 1
ATOM 2029 O O . ALA A 1 277 ? -25.115 -6.828 56.797 1.00 84.50 277 ALA A O 1
ATOM 2030 N N . GLY A 1 278 ? -23.109 -5.959 56.226 1.00 88.38 278 GLY A N 1
ATOM 2031 C CA . GLY A 1 278 ? -22.710 -5.629 57.595 1.00 88.38 278 GLY A CA 1
ATOM 2032 C C . GLY A 1 278 ? -23.588 -4.530 58.198 1.00 88.38 278 GLY A C 1
ATOM 2033 O O . GLY A 1 278 ? -24.116 -4.687 59.294 1.00 88.38 278 GLY A O 1
ATOM 2034 N N . ARG A 1 279 ? -23.802 -3.432 57.460 1.00 86.44 279 ARG A N 1
ATOM 2035 C CA . ARG A 1 279 ? -24.679 -2.324 57.863 1.00 86.44 279 ARG A CA 1
ATOM 2036 C C . ARG A 1 279 ? -25.564 -1.910 56.698 1.00 86.44 279 ARG A C 1
ATOM 2038 O O . ARG A 1 279 ? -25.070 -1.654 55.605 1.00 86.44 279 ARG A O 1
ATOM 2045 N N . VAL A 1 280 ? -26.862 -1.784 56.955 1.00 88.12 280 VAL A N 1
ATOM 2046 C CA . VAL A 1 280 ? -27.836 -1.250 55.998 1.00 88.12 280 VAL A CA 1
ATOM 2047 C C . VAL A 1 280 ? -28.425 0.030 56.573 1.00 88.12 280 VAL A C 1
ATOM 2049 O O . VAL A 1 280 ? -28.869 0.047 57.719 1.00 88.12 280 VAL A O 1
ATOM 2052 N N . ARG A 1 281 ? -28.415 1.114 55.791 1.00 90.00 281 ARG A N 1
ATOM 2053 C CA . ARG A 1 281 ? -29.092 2.371 56.128 1.00 90.00 281 ARG A CA 1
ATOM 2054 C C . ARG A 1 281 ? -30.016 2.749 54.980 1.00 90.00 281 ARG A C 1
ATOM 2056 O O . ARG A 1 281 ? -29.546 3.020 53.882 1.00 90.00 281 ARG A O 1
ATOM 2063 N N . SER A 1 282 ? -31.309 2.815 55.266 1.00 88.38 282 SER A N 1
ATOM 2064 C CA . SER A 1 282 ? -32.327 3.273 54.321 1.00 88.38 282 SER A CA 1
ATOM 2065 C C . SER A 1 282 ? -32.782 4.670 54.724 1.00 88.38 282 SER A C 1
ATOM 2067 O O . SER A 1 282 ? -33.199 4.876 55.861 1.00 88.38 282 SER A O 1
ATOM 2069 N N . LEU A 1 283 ? -32.688 5.634 53.808 1.00 89.38 283 LEU A N 1
ATOM 2070 C CA . LEU A 1 283 ? -33.219 6.984 53.992 1.00 89.38 283 LEU A CA 1
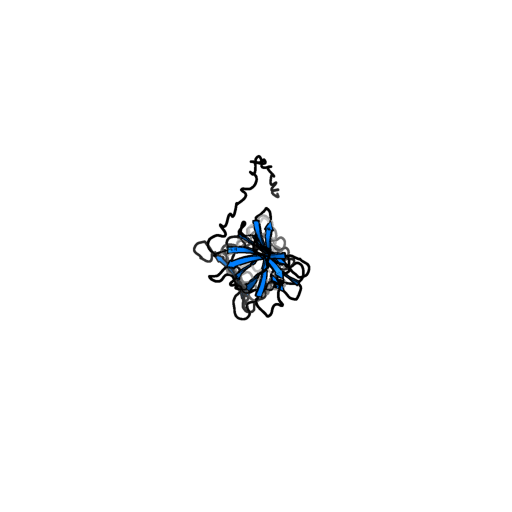ATOM 2071 C C . LEU A 1 283 ? -34.246 7.238 52.895 1.00 89.38 283 LEU A C 1
ATOM 2073 O O . LEU A 1 283 ? -33.923 7.172 51.711 1.00 89.38 283 LEU A O 1
ATOM 2077 N N . VAL A 1 284 ? -35.487 7.488 53.294 1.00 89.25 284 VAL A N 1
ATOM 2078 C CA . VAL A 1 284 ? -36.629 7.572 52.382 1.00 89.25 284 VAL A CA 1
ATOM 2079 C C . VAL A 1 284 ? -37.226 8.969 52.510 1.00 89.25 284 VAL A C 1
ATOM 2081 O O . VAL A 1 284 ? -37.537 9.403 53.612 1.00 89.25 284 VAL A O 1
ATOM 2084 N N . LYS A 1 285 ? -37.360 9.693 51.390 1.00 86.31 285 LYS A N 1
ATOM 2085 C CA . LYS A 1 285 ? -37.960 11.045 51.349 1.00 86.31 285 LYS A CA 1
ATOM 2086 C C . LYS A 1 285 ? -39.499 11.036 51.256 1.00 86.31 285 LYS A C 1
ATOM 2088 O O . LYS A 1 285 ? -40.105 12.085 51.101 1.00 86.31 285 LYS A O 1
ATOM 2093 N N . GLY A 1 286 ? -40.124 9.863 51.327 1.00 90.69 286 GLY A N 1
ATOM 2094 C CA . GLY A 1 286 ? -41.566 9.656 51.191 1.00 90.69 286 GLY A CA 1
ATOM 2095 C C . GLY A 1 286 ? -42.011 8.410 51.955 1.00 90.69 286 GLY A C 1
ATOM 2096 O O . GLY A 1 286 ? -41.509 8.137 53.041 1.00 90.69 286 GLY A O 1
ATOM 2097 N N . SER A 1 287 ? -42.916 7.619 51.383 1.00 86.31 287 SER A N 1
ATOM 2098 C CA . SER A 1 287 ? -43.401 6.390 52.017 1.00 86.31 287 SER A CA 1
ATOM 2099 C C . SER A 1 287 ? -42.459 5.205 51.801 1.00 86.31 287 SER A C 1
ATOM 2101 O O . SER A 1 287 ? -42.069 4.913 50.668 1.00 86.31 287 SER A O 1
ATOM 2103 N N . TRP A 1 288 ? -42.180 4.458 52.868 1.00 89.25 288 TRP A N 1
ATOM 2104 C CA . TRP A 1 288 ? -41.619 3.111 52.784 1.00 89.25 288 TRP A CA 1
ATOM 2105 C C . TRP A 1 288 ? -42.727 2.086 53.042 1.00 89.25 288 TRP A C 1
ATOM 2107 O O . TRP A 1 288 ? -43.388 2.141 54.075 1.00 89.25 288 TRP A O 1
ATOM 2117 N N . ILE A 1 289 ? -42.944 1.164 52.101 1.00 87.50 289 ILE A N 1
ATOM 2118 C CA . ILE A 1 289 ? -43.939 0.092 52.223 1.00 87.50 289 ILE A CA 1
ATOM 2119 C C . ILE A 1 289 ? -43.213 -1.242 52.077 1.00 87.50 289 ILE A C 1
ATOM 2121 O O . ILE A 1 289 ? -42.593 -1.503 51.048 1.00 87.50 289 ILE A O 1
ATOM 2125 N N . SER A 1 290 ? -43.332 -2.098 53.089 1.00 88.00 290 SER A N 1
ATOM 2126 C CA . SER A 1 290 ? -42.888 -3.490 53.037 1.00 88.00 290 SER A CA 1
ATOM 2127 C C . SER A 1 290 ? -44.100 -4.401 53.174 1.00 88.00 290 SER A C 1
ATOM 2129 O O . SER A 1 290 ? -44.871 -4.274 54.123 1.00 88.00 290 SER A O 1
ATOM 2131 N N . ARG A 1 291 ? -44.294 -5.298 52.205 1.00 86.88 291 ARG A N 1
ATOM 2132 C CA . ARG A 1 291 ? -45.339 -6.327 52.238 1.00 86.88 291 ARG A CA 1
ATOM 2133 C C . ARG A 1 291 ? -44.665 -7.685 52.252 1.00 86.88 291 ARG A C 1
ATOM 2135 O O . ARG A 1 291 ? -43.879 -7.996 51.362 1.00 86.88 291 ARG A O 1
ATOM 2142 N N . SER A 1 292 ? -44.987 -8.491 53.250 1.00 86.81 292 SER A N 1
ATOM 2143 C CA . SER A 1 292 ? -44.403 -9.815 53.443 1.00 86.81 292 SER A CA 1
ATOM 2144 C C . SER A 1 292 ? -45.438 -10.750 54.047 1.00 86.81 292 SER A C 1
ATOM 2146 O O . SER A 1 292 ? -46.171 -10.328 54.937 1.00 86.81 292 SER A O 1
ATOM 2148 N N . GLY A 1 293 ? -45.448 -12.021 53.635 1.00 88.25 293 GLY A N 1
ATOM 2149 C CA . GLY A 1 293 ? -46.279 -13.035 54.297 1.00 88.25 293 GLY A CA 1
ATOM 2150 C C . GLY A 1 293 ? -45.853 -13.295 55.747 1.00 88.25 293 GLY A C 1
ATOM 2151 O O . GLY A 1 293 ? -46.689 -13.566 56.599 1.00 88.25 293 GLY A O 1
ATOM 2152 N N . ARG A 1 294 ? -44.554 -13.159 56.046 1.00 87.50 294 ARG A N 1
ATOM 2153 C CA . ARG A 1 294 ? -43.991 -13.214 57.399 1.00 87.50 294 ARG A CA 1
ATOM 2154 C C . ARG A 1 294 ? -42.791 -12.274 57.484 1.00 87.50 294 ARG A C 1
ATOM 2156 O O . ARG A 1 294 ? -41.930 -12.315 56.609 1.00 87.50 294 ARG A O 1
ATOM 2163 N N . ALA A 1 295 ? -42.734 -11.466 58.537 1.00 89.12 295 ALA A N 1
ATOM 2164 C CA . ALA A 1 295 ? -41.570 -10.659 58.887 1.00 89.12 295 ALA A CA 1
ATOM 2165 C C . ALA A 1 295 ? -41.060 -11.084 60.269 1.00 89.12 295 ALA A C 1
ATOM 2167 O O . ALA A 1 295 ? -41.854 -11.302 61.180 1.00 89.12 295 ALA A O 1
ATOM 2168 N N . ASP A 1 296 ? -39.743 -11.214 60.415 1.00 88.62 296 ASP A N 1
ATOM 2169 C CA . ASP A 1 296 ? -39.068 -11.432 61.697 1.00 88.62 296 ASP A CA 1
ATOM 2170 C C . ASP A 1 296 ? -38.013 -10.332 61.844 1.00 88.62 296 ASP A C 1
ATOM 2172 O O . ASP A 1 296 ? -37.081 -10.237 61.041 1.00 88.62 296 ASP A O 1
ATOM 2176 N N . LEU A 1 297 ? -38.219 -9.447 62.817 1.00 88.69 297 LEU A N 1
ATOM 2177 C CA . LEU A 1 297 ? -37.346 -8.317 63.105 1.00 88.69 297 LEU A CA 1
ATOM 2178 C C . LEU A 1 297 ? -36.713 -8.559 64.471 1.00 88.69 297 LEU A C 1
ATOM 2180 O O . LEU A 1 297 ? -37.397 -8.549 65.491 1.00 88.69 297 LEU A O 1
ATOM 2184 N N . ARG A 1 298 ? -35.395 -8.768 64.490 1.00 90.38 298 ARG A N 1
ATOM 2185 C CA . ARG A 1 298 ? -34.631 -9.010 65.718 1.00 90.38 298 ARG A CA 1
ATOM 2186 C C . ARG A 1 298 ? -33.621 -7.893 65.918 1.00 90.38 298 ARG A C 1
ATOM 2188 O O . ARG A 1 298 ? -32.883 -7.558 64.994 1.00 90.38 298 ARG A O 1
ATOM 2195 N N . SER A 1 299 ? -33.568 -7.350 67.128 1.00 91.19 299 SER A N 1
ATOM 2196 C CA . SER A 1 299 ? -32.531 -6.408 67.554 1.00 91.19 299 SER A CA 1
ATOM 2197 C C . SER A 1 299 ? -31.730 -7.014 68.701 1.00 91.19 299 SER A C 1
ATOM 2199 O O . SER A 1 299 ? -32.276 -7.781 69.492 1.00 91.19 299 SER A O 1
ATOM 2201 N N . LYS A 1 300 ? -30.432 -6.696 68.772 1.00 89.50 300 LYS A N 1
ATOM 2202 C CA . LYS A 1 300 ? -29.570 -7.099 69.896 1.00 89.50 300 LYS A CA 1
ATOM 2203 C C . LYS A 1 300 ? -29.711 -6.173 71.102 1.00 89.50 300 LYS A C 1
ATOM 2205 O O . LYS A 1 300 ? -29.526 -6.623 72.222 1.00 89.50 300 LYS A O 1
ATOM 2210 N N . GLU A 1 301 ? -29.997 -4.899 70.854 1.00 93.75 301 GLU A N 1
ATOM 2211 C CA . GLU A 1 301 ? -30.014 -3.857 71.882 1.00 93.75 301 GLU A CA 1
ATOM 2212 C C . GLU A 1 301 ? -31.392 -3.202 71.915 1.00 93.75 301 GLU A C 1
ATOM 2214 O O . GLU A 1 301 ? -32.267 -3.627 72.664 1.00 93.75 301 GLU A O 1
ATOM 2219 N N . THR A 1 302 ? -31.623 -2.220 71.045 1.00 88.75 302 THR A N 1
ATOM 2220 C CA . THR A 1 302 ? -32.844 -1.412 71.065 1.00 88.75 302 THR A CA 1
ATOM 2221 C C . THR A 1 302 ? -33.555 -1.498 69.723 1.00 88.75 302 THR A C 1
ATOM 2223 O O . THR A 1 302 ? -32.927 -1.471 68.662 1.00 88.75 302 THR A O 1
ATOM 2226 N N . PHE A 1 303 ? -34.881 -1.602 69.755 1.00 91.31 303 PHE A N 1
ATOM 2227 C CA . PHE A 1 303 ? -35.738 -1.450 68.584 1.00 91.31 303 PHE A CA 1
ATOM 2228 C C . PHE A 1 303 ? -36.689 -0.283 68.846 1.00 91.31 303 PHE A C 1
ATOM 2230 O O . PHE A 1 303 ? -37.605 -0.399 69.656 1.00 91.31 303 PHE A O 1
ATOM 2237 N N . LYS A 1 304 ? -36.431 0.865 68.208 1.00 88.50 304 LYS A N 1
ATOM 2238 C CA . LYS A 1 304 ? -37.277 2.056 68.330 1.00 88.50 304 LYS A CA 1
ATOM 2239 C C . LYS A 1 304 ? -38.159 2.171 67.092 1.00 88.50 304 LYS A C 1
ATOM 2241 O O . LYS A 1 304 ? -37.649 2.257 65.977 1.00 88.50 304 LYS A O 1
ATOM 2246 N N . VAL A 1 305 ? -39.465 2.220 67.314 1.00 89.38 305 VAL A N 1
ATOM 2247 C CA . VAL A 1 305 ? -40.455 2.600 66.307 1.00 89.38 305 VAL A CA 1
ATOM 2248 C C . VAL A 1 305 ? -41.025 3.938 66.741 1.00 89.38 305 VAL A C 1
ATOM 2250 O O . VAL A 1 305 ? -41.422 4.090 67.892 1.00 89.38 305 VAL A O 1
ATOM 2253 N N . ASP A 1 306 ? -41.007 4.907 65.838 1.00 84.25 306 ASP A N 1
ATOM 2254 C CA . ASP A 1 306 ? -41.526 6.251 66.068 1.00 84.25 306 ASP A CA 1
ATOM 2255 C C . ASP A 1 306 ? -42.521 6.540 64.947 1.00 84.25 306 ASP A C 1
ATOM 2257 O O . ASP A 1 306 ? -42.163 6.474 63.768 1.00 84.25 306 ASP A O 1
ATOM 2261 N N . GLY A 1 307 ? -43.785 6.738 65.299 1.00 87.44 307 GLY A N 1
ATOM 2262 C CA . GLY A 1 307 ? -44.848 6.915 64.322 1.00 87.44 307 GLY A CA 1
ATOM 2263 C C . GLY A 1 307 ? -46.168 7.293 64.974 1.00 87.44 307 GLY A C 1
ATOM 2264 O O . GLY A 1 307 ? -46.465 6.861 66.085 1.00 87.44 307 GLY A O 1
ATOM 2265 N N . ASP A 1 308 ? -46.973 8.069 64.249 1.00 89.50 308 ASP A N 1
ATOM 2266 C CA . ASP A 1 308 ? -48.242 8.613 64.749 1.00 89.50 308 ASP A CA 1
ATOM 2267 C C . ASP A 1 308 ? -49.262 7.521 65.111 1.00 89.50 308 ASP A C 1
ATOM 2269 O O . ASP A 1 308 ? -50.111 7.715 65.980 1.00 89.50 308 ASP A O 1
ATOM 2273 N N . ARG A 1 309 ? -49.211 6.370 64.421 1.00 89.94 309 ARG A N 1
ATOM 2274 C CA . ARG A 1 309 ? -50.088 5.213 64.650 1.00 89.94 309 ARG A CA 1
ATOM 2275 C C . ARG A 1 309 ? -49.341 3.907 64.418 1.00 89.94 309 ARG A C 1
ATOM 2277 O O . ARG A 1 309 ? -48.723 3.717 63.372 1.00 89.94 309 ARG A O 1
ATOM 2284 N N . ILE A 1 310 ? -49.468 2.983 65.366 1.00 89.31 310 ILE A N 1
ATOM 2285 C CA . ILE A 1 310 ? -48.988 1.604 65.249 1.00 89.31 310 ILE A CA 1
ATOM 2286 C C . ILE A 1 310 ? -50.205 0.692 65.377 1.00 89.31 310 ILE A C 1
ATOM 2288 O O . ILE A 1 310 ? -50.832 0.626 66.431 1.00 89.31 310 ILE A O 1
ATOM 2292 N N . HIS A 1 311 ? -50.546 -0.001 64.295 1.00 83.00 311 HIS A N 1
ATOM 2293 C CA . HIS A 1 311 ? -51.591 -1.018 64.304 1.00 83.00 311 HIS A CA 1
ATOM 2294 C C . HIS A 1 311 ? -50.936 -2.379 64.529 1.00 83.00 311 HIS A C 1
ATOM 2296 O O . HIS A 1 311 ? -50.266 -2.903 63.641 1.00 83.00 311 HIS A O 1
ATOM 2302 N N . LEU A 1 312 ? -51.102 -2.918 65.733 1.00 81.81 312 LEU A N 1
ATOM 2303 C CA . LEU A 1 312 ? -50.745 -4.294 66.055 1.00 81.81 312 LEU A CA 1
ATOM 2304 C C . LEU A 1 312 ? -51.985 -5.142 65.763 1.00 81.81 312 LEU A C 1
ATOM 2306 O O . LEU A 1 312 ? -53.010 -4.968 66.419 1.00 81.81 312 LEU A O 1
ATOM 2310 N N . GLY A 1 313 ? -51.912 -5.939 64.698 1.00 68.50 313 GLY A N 1
ATOM 2311 C CA . GLY A 1 313 ? -52.929 -6.932 64.348 1.00 68.50 313 GLY A CA 1
ATOM 2312 C C . GLY A 1 313 ? -52.696 -8.242 65.076 1.00 68.50 313 GLY A C 1
ATOM 2313 O O . GLY A 1 313 ? -51.510 -8.555 65.332 1.00 68.50 313 GLY A O 1
#

Nearest PDB structures (foldseek):
  8yt8-assembly1_D  TM=3.113E-01  e=5.085E-03  Mus musculus
  9c3c-assembly1_d  TM=3.086E-01  e=1.341E-02  Oryctolagus cuniculus
  9c3c-assembly1_g  TM=3.376E-01  e=2.178E-02  Oryctolagus cuniculus
  8yt8-assembly1_G  TM=2.748E-01  e=1.853E-02  Mus musculus

Secondary structure (DSSP, 8-state):
----------PPPPP--PPPPP---------TTSS--EEEEEEEEE--TTS-EEEEE-TT-SS-EEEEE-S---S---TT-EEEEEE-SSTT-EEEEEESS-----EE-TTS-EEEEEE-SS-EEEEEE-TTS-EEEEEETTTTEEEE--SSS------TTS------SS-----SS------SSEEEEEEE-TT--EEEEEEEETTEEEEE-S------S------SS-----S------S------S------S------S------SS------S------SS------S------SS------S-----

Sequence (313 aa):
MTPSTTVANELSAAPSAAGVAPGASVSSSGRLGDGRYTGPARVVEAAPSSAGVLRVLLPGETVARDAVVAYSASVSLTEGSRVLVTRGESVDEVWAIGILDAPERRLATRDGASAAVVCDEAGEMLEVRDAQGGLLFQYDPARGVTRVQVLEGDLELLAPMGEVTIAAGGGLHLQGRSIQLKTLSSVRILVHDLASRVLGSLGLGRGGLEVKTAAVNVETGESNLVATRSRFRAEQASLDTDRLRTRARTMEVEAESLVQRVGTLTRWVRDLAQFRAGRVRSLVKGSWISRSGRADLRSKETFKVDGDRIHLG

pLDDT: mean 85.62, std 16.07, range [34.78, 98.19]

Solvent-accessible surface area (backbone atoms only — not comparable to full-atom values): 22334 Å² total; per-residue (Å²): 142,78,88,82,82,82,81,82,85,79,86,78,81,85,81,78,89,76,85,81,78,82,77,84,78,79,79,78,76,74,72,86,78,76,71,68,48,72,46,70,24,31,28,68,40,59,50,68,87,86,70,50,42,32,30,29,34,45,82,93,54,94,64,70,41,63,20,40,54,72,55,93,73,91,64,88,71,50,63,68,39,36,26,32,32,39,38,42,95,49,96,75,39,32,32,29,67,45,64,70,63,60,69,78,72,60,52,65,50,95,79,48,26,33,35,34,70,47,77,58,98,90,42,62,30,44,39,28,25,42,60,87,64,50,65,37,35,38,38,32,70,90,77,72,45,76,47,80,47,73,93,72,85,83,90,83,89,84,45,98,92,61,78,87,85,88,84,65,97,77,77,86,88,86,85,70,99,70,89,85,90,84,70,97,63,59,51,76,49,76,39,61,48,99,85,68,47,76,67,29,37,43,35,40,44,88,90,46,79,45,78,48,60,94,75,86,86,87,89,71,97,75,84,87,87,88,71,98,77,84,87,86,86,70,98,76,85,85,86,88,72,99,76,87,86,86,87,72,97,74,85,85,84,90,68,99,73,86,89,84,90,71,96,78,86,86,86,88,75,92,83,82,88,86,86,89,70,96,77,86,85,89,87,74,99,66,90,87,86,87,87,67,99,75,83,86,89,83,68,96,82,76,83,87,84,88,72,100,75,83,86,86,127